Protein AF-G7Q2D8-F1 (afdb_monomer)

Foldseek 3Di:
DDDDDDDDDDDDDDDDDDDDDPPPPPPPPDDPDVVVVVVVVVVVVVVVVVVVVVLVVLVVVVVVVVVVQVCCQPPPVLVVCCVVPVVVSVVCPPPVFQKGKHWDFDDPDPPTDIDIFIWTQDDPPGTFGDDCVVPPDCPDPVLVVVCVVCPVVRSVVVVVVCVVVVVVDPDDDDPCDDDPVNPPPSDD

Nearest PDB structures (foldseek):
  8wjn-assembly1_A  TM=3.074E-01  e=1.112E+00  Saccharomyces cerevisiae S288C
  5knb-assembly1_G  TM=3.331E-01  e=3.596E+00  Enterococcus hirae ATCC 9790
  3aon-assembly1_A  TM=2.593E-01  e=2.957E+00  Enterococcus hirae
  5knc-assembly1_G  TM=2.288E-01  e=4.666E+00  Enterococcus hirae ATCC 9790

Solvent-accessible surface area (backbone atoms only — not comparable to full-atom values): 12068 Å² total; per-residue (Å²): 133,90,78,90,86,82,87,89,80,91,84,90,88,84,90,79,94,78,75,92,71,80,80,77,78,75,75,74,73,80,73,76,57,68,70,56,57,53,51,52,51,50,53,52,52,49,50,51,52,51,51,52,50,52,51,51,51,51,53,53,52,50,54,52,51,51,53,53,47,59,50,33,51,77,75,41,44,61,64,52,29,50,73,79,38,52,70,59,31,52,51,60,66,35,85,87,45,56,61,47,66,45,74,41,79,42,76,94,55,88,80,61,44,78,46,77,48,72,21,40,58,41,99,89,78,49,72,43,74,79,51,64,80,83,72,46,52,91,86,36,68,68,42,55,50,48,30,66,76,61,33,60,72,56,40,53,50,52,53,55,50,47,66,63,44,52,86,73,46,99,73,79,84,91,61,94,72,81,57,89,79,63,58,84,71,80,77,129

Structure (mmCIF, N/CA/C/O backbone):
data_AF-G7Q2D8-F1
#
_entry.id   AF-G7Q2D8-F1
#
loop_
_atom_site.group_PDB
_atom_site.id
_atom_site.type_symbol
_atom_site.label_atom_id
_atom_site.label_alt_id
_atom_site.label_comp_id
_atom_site.label_asym_id
_atom_site.label_entity_id
_atom_site.label_seq_id
_atom_site.pdbx_PDB_ins_code
_atom_site.Cartn_x
_atom_site.Cartn_y
_atom_site.Cartn_z
_atom_site.occupancy
_atom_site.B_iso_or_equiv
_atom_site.auth_seq_id
_atom_site.auth_comp_id
_atom_site.auth_asym_id
_atom_site.auth_atom_id
_atom_site.pdbx_PDB_model_num
ATOM 1 N N . MET A 1 1 ? 70.656 42.545 -7.721 1.00 34.28 1 MET A N 1
ATOM 2 C CA . MET A 1 1 ? 71.713 43.200 -8.523 1.00 34.28 1 MET A CA 1
ATOM 3 C C . MET A 1 1 ? 72.657 42.115 -9.038 1.00 34.28 1 MET A C 1
ATOM 5 O O . MET A 1 1 ? 73.166 41.392 -8.201 1.00 34.28 1 MET A O 1
ATOM 9 N N . ASN A 1 2 ? 72.768 41.972 -10.373 1.00 29.62 2 ASN A N 1
ATOM 10 C CA . ASN A 1 2 ? 73.941 41.615 -11.215 1.00 29.62 2 ASN A CA 1
ATOM 11 C C . ASN A 1 2 ? 75.002 40.638 -10.649 1.00 29.62 2 ASN A C 1
ATOM 13 O O . ASN A 1 2 ? 75.504 40.878 -9.565 1.00 29.62 2 ASN A O 1
ATOM 17 N N . ARG A 1 3 ? 75.522 39.596 -11.321 1.00 30.83 3 ARG A N 1
ATOM 18 C CA . ARG A 1 3 ? 75.801 39.264 -12.744 1.00 30.83 3 ARG A CA 1
ATOM 19 C C . ARG A 1 3 ? 76.176 37.757 -12.770 1.00 30.83 3 ARG A C 1
ATOM 21 O O . ARG A 1 3 ? 76.819 37.301 -11.837 1.00 30.83 3 ARG A O 1
ATOM 28 N N . SER A 1 4 ? 75.657 36.927 -13.679 1.00 34.41 4 SER A N 1
ATOM 29 C CA . SER A 1 4 ? 76.246 36.532 -14.980 1.00 34.41 4 SER A CA 1
ATOM 30 C C . SER A 1 4 ? 77.708 36.057 -14.955 1.00 34.41 4 SER A C 1
ATOM 32 O O . SER A 1 4 ? 78.595 36.867 -14.699 1.00 34.41 4 SER A O 1
ATOM 34 N N . SER A 1 5 ? 77.953 34.814 -15.393 1.00 37.22 5 SER A N 1
ATOM 35 C CA . SER A 1 5 ? 78.944 34.535 -16.447 1.00 37.22 5 SER A CA 1
ATOM 36 C C . SER A 1 5 ? 78.767 33.143 -17.076 1.00 37.22 5 SER A C 1
ATOM 38 O O . SER A 1 5 ? 78.326 32.185 -16.449 1.00 37.22 5 SER A O 1
ATOM 40 N N . ASN A 1 6 ? 79.062 33.104 -18.375 1.00 31.77 6 ASN A N 1
ATOM 41 C CA . ASN A 1 6 ? 78.794 32.054 -19.350 1.00 31.77 6 ASN A CA 1
ATOM 42 C C . ASN A 1 6 ? 79.837 30.918 -19.375 1.00 31.77 6 ASN A C 1
ATOM 44 O O . ASN A 1 6 ? 80.980 31.081 -18.958 1.00 31.77 6 ASN A O 1
ATOM 48 N N . VAL A 1 7 ? 79.409 29.813 -19.997 1.00 40.94 7 VAL A N 1
ATOM 49 C CA . VAL A 1 7 ? 80.177 28.676 -20.559 1.00 40.94 7 VAL A CA 1
ATOM 50 C C . VAL A 1 7 ? 81.238 29.142 -21.585 1.00 40.94 7 VAL A C 1
ATOM 52 O O . VAL A 1 7 ? 81.073 30.221 -22.160 1.00 40.94 7 VAL A O 1
ATOM 55 N N . PRO A 1 8 ? 82.304 28.360 -21.872 1.00 42.38 8 PRO A N 1
ATOM 56 C CA . PRO A 1 8 ? 82.337 27.423 -23.028 1.00 42.38 8 PRO A CA 1
ATOM 57 C C . PRO A 1 8 ? 83.193 26.158 -22.713 1.00 42.38 8 PRO A C 1
ATOM 59 O O . PRO A 1 8 ? 83.889 26.129 -21.713 1.00 42.38 8 PRO A O 1
ATOM 62 N N . GLY A 1 9 ? 83.281 25.042 -23.438 1.00 30.20 9 GLY A N 1
ATOM 63 C CA . GLY A 1 9 ? 82.807 24.555 -24.727 1.00 30.20 9 GLY A CA 1
ATOM 64 C C . GLY A 1 9 ? 83.722 23.381 -25.162 1.00 30.20 9 GLY A C 1
ATOM 65 O O . GLY A 1 9 ? 84.924 23.436 -24.942 1.00 30.20 9 GLY A O 1
ATOM 66 N N . LYS A 1 10 ? 83.138 22.376 -25.838 1.00 33.00 10 LYS A N 1
ATOM 67 C CA . LYS A 1 10 ? 83.742 21.407 -26.793 1.00 33.00 10 LYS A CA 1
ATOM 68 C C . LYS A 1 10 ? 84.727 20.311 -26.315 1.00 33.00 10 LYS A C 1
ATOM 70 O O . LYS A 1 10 ? 85.839 20.575 -25.885 1.00 33.00 10 LYS A O 1
ATOM 75 N N . GLY A 1 11 ? 84.367 19.057 -26.625 1.00 30.25 11 GLY A N 1
ATOM 76 C CA . GLY A 1 11 ? 85.274 17.903 -26.692 1.00 30.25 11 GLY A CA 1
ATOM 77 C C . GLY A 1 11 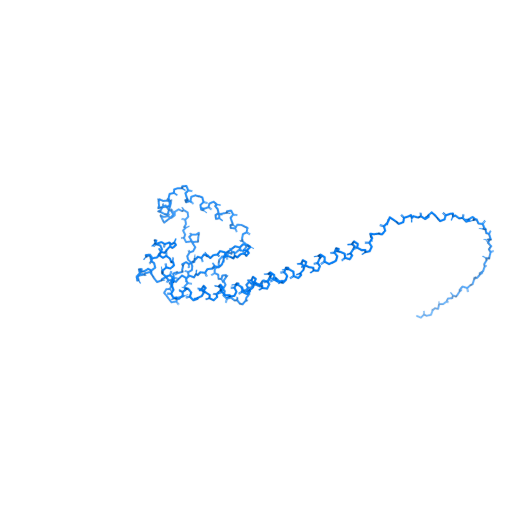? 84.582 16.655 -27.261 1.00 30.25 11 GLY A C 1
ATOM 78 O O . GLY A 1 11 ? 83.800 16.008 -26.579 1.00 30.25 11 GLY A O 1
ATOM 79 N N . ILE A 1 12 ? 84.837 16.360 -28.535 1.00 36.28 12 ILE A N 1
ATOM 80 C CA . ILE A 1 12 ? 84.368 15.201 -29.320 1.00 36.28 12 ILE A CA 1
ATOM 81 C C . ILE A 1 12 ? 85.150 13.939 -28.918 1.00 36.28 12 ILE A C 1
ATOM 83 O O . ILE A 1 12 ? 86.361 14.063 -28.788 1.00 36.28 12 ILE A O 1
ATOM 87 N N . LEU A 1 13 ? 84.511 12.753 -28.825 1.00 30.78 13 LEU A N 1
ATOM 88 C CA . LEU A 1 13 ? 84.912 11.492 -29.506 1.00 30.78 13 LEU A CA 1
ATOM 89 C C . LEU A 1 13 ? 84.091 10.258 -29.040 1.00 30.78 13 LEU A C 1
ATOM 91 O O . LEU A 1 13 ? 84.218 9.840 -27.894 1.00 30.78 13 LEU A O 1
ATOM 95 N N . LYS A 1 14 ? 83.347 9.604 -29.951 1.00 35.19 14 LYS A N 1
ATOM 96 C CA . LYS A 1 14 ? 83.593 8.219 -30.443 1.00 35.19 14 LYS A CA 1
ATOM 97 C C . LYS A 1 14 ? 82.363 7.578 -31.097 1.00 35.19 14 LYS A C 1
ATOM 99 O O . LYS A 1 14 ? 81.298 7.435 -30.509 1.00 35.19 14 LYS A O 1
ATOM 104 N N . SER A 1 15 ? 82.593 7.133 -32.327 1.00 37.78 15 SER A N 1
ATOM 105 C CA . SER A 1 15 ? 81.809 6.186 -33.114 1.00 37.78 15 SER A CA 1
ATOM 106 C C . SER A 1 15 ? 81.770 4.796 -32.470 1.00 37.78 15 SER A C 1
ATOM 108 O O . SER A 1 15 ? 82.787 4.325 -31.959 1.00 37.78 15 SER A O 1
ATOM 110 N N . GLY A 1 16 ? 80.641 4.098 -32.598 1.00 29.88 16 GLY A N 1
ATOM 111 C CA . GLY A 1 16 ? 80.518 2.687 -32.238 1.00 29.88 16 GLY A CA 1
ATOM 112 C C . GLY A 1 16 ? 7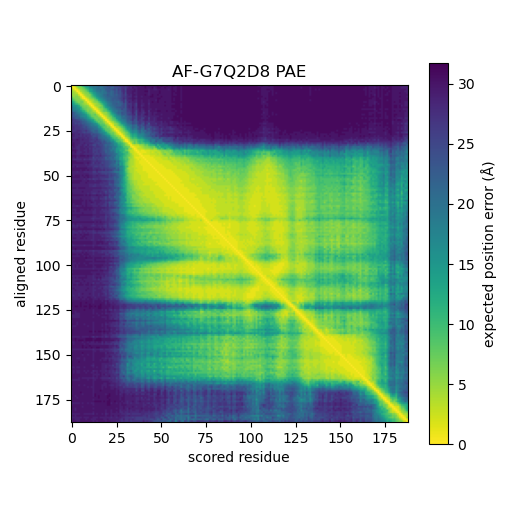9.243 2.058 -32.789 1.00 29.88 16 GLY A C 1
ATOM 113 O O . GLY A 1 16 ? 78.252 1.918 -32.082 1.00 29.88 16 GLY A O 1
ATOM 114 N N . THR A 1 17 ? 79.275 1.677 -34.061 1.00 41.81 17 THR A N 1
ATOM 115 C CA . THR A 1 17 ? 78.301 0.813 -34.735 1.00 41.81 17 THR A CA 1
ATOM 116 C C . THR A 1 17 ? 78.150 -0.499 -33.961 1.00 41.81 17 THR A C 1
ATOM 118 O O . THR A 1 17 ? 79.106 -1.270 -33.910 1.00 41.81 17 THR A O 1
ATOM 121 N N . LYS A 1 18 ? 76.971 -0.804 -33.394 1.00 38.78 18 LYS A N 1
ATOM 122 C CA . LYS A 1 18 ? 76.627 -2.176 -32.977 1.00 38.78 18 LYS A CA 1
ATOM 123 C C . LYS A 1 18 ? 75.157 -2.518 -33.233 1.00 38.78 18 LYS A C 1
ATOM 125 O O . LYS A 1 18 ? 74.253 -2.038 -32.564 1.00 38.78 18 LYS A O 1
ATOM 130 N N . SER A 1 19 ? 75.009 -3.406 -34.215 1.00 38.81 19 SER A N 1
ATOM 131 C CA . SER A 1 19 ? 73.993 -4.446 -34.401 1.00 38.81 19 SER A CA 1
ATOM 132 C C . SER A 1 19 ? 72.509 -4.071 -34.378 1.00 38.81 19 SER A C 1
ATOM 134 O O . SER A 1 19 ? 71.915 -3.792 -33.341 1.00 38.81 19 SER A O 1
ATOM 136 N N . LEU A 1 20 ? 71.904 -4.272 -35.551 1.00 45.44 20 LEU A N 1
ATOM 137 C CA . LEU A 1 20 ? 70.492 -4.535 -35.804 1.00 45.44 20 LEU A CA 1
ATOM 138 C C . LEU A 1 20 ? 69.953 -5.613 -34.832 1.00 45.44 20 LEU A C 1
ATOM 140 O O . LEU A 1 20 ? 70.044 -6.817 -35.080 1.00 45.44 20 LEU A O 1
ATOM 144 N N . GLY A 1 21 ? 69.406 -5.189 -33.695 1.00 38.25 21 GLY A N 1
ATOM 145 C CA . GLY A 1 21 ? 68.645 -6.057 -32.805 1.00 38.25 21 GLY A CA 1
ATOM 146 C C . GLY A 1 21 ? 67.296 -6.360 -33.445 1.00 38.25 21 GLY A C 1
ATOM 147 O O . GLY A 1 21 ? 66.491 -5.454 -33.647 1.00 38.25 21 GLY A O 1
ATOM 148 N N . LYS A 1 22 ? 67.056 -7.630 -33.791 1.00 45.97 22 LYS A N 1
ATOM 149 C CA . LYS A 1 22 ? 65.762 -8.143 -34.263 1.00 45.97 22 LYS A CA 1
ATOM 150 C C . LYS A 1 22 ? 64.638 -7.602 -33.377 1.00 45.97 22 LYS A C 1
ATOM 152 O O . LYS A 1 22 ? 64.498 -8.020 -32.229 1.00 45.97 22 LYS A O 1
ATOM 157 N N . VAL A 1 23 ? 63.811 -6.716 -33.932 1.00 44.06 23 VAL A N 1
ATOM 158 C CA . VAL A 1 23 ? 62.541 -6.310 -33.329 1.00 44.06 23 VAL A CA 1
ATOM 159 C C . VAL A 1 23 ? 61.700 -7.573 -33.193 1.00 44.06 23 VAL A C 1
ATOM 161 O O . VAL A 1 23 ? 61.162 -8.101 -34.169 1.00 44.06 23 VAL A O 1
ATOM 164 N N . ARG A 1 24 ? 61.631 -8.106 -31.972 1.00 45.88 24 ARG A N 1
ATOM 165 C CA . ARG A 1 24 ? 60.715 -9.185 -31.620 1.00 45.88 24 ARG A CA 1
ATOM 166 C C . ARG A 1 24 ? 59.314 -8.610 -31.808 1.00 45.88 24 ARG A C 1
ATOM 168 O O . ARG A 1 24 ? 58.836 -7.872 -30.954 1.00 45.88 24 ARG A O 1
ATOM 175 N N . ARG A 1 25 ? 58.677 -8.900 -32.951 1.00 48.38 25 ARG A N 1
ATOM 176 C CA . ARG A 1 25 ? 57.246 -8.645 -33.152 1.00 48.38 25 ARG A CA 1
ATOM 177 C C . ARG A 1 25 ? 56.511 -9.391 -32.048 1.00 48.38 25 ARG A C 1
ATOM 179 O O . ARG A 1 25 ? 56.314 -10.603 -32.135 1.00 48.38 25 ARG A O 1
ATOM 186 N N . VAL A 1 26 ? 56.131 -8.663 -31.005 1.00 49.97 26 VAL A N 1
ATOM 187 C CA . VAL A 1 26 ? 55.080 -9.095 -30.098 1.00 49.97 26 VAL A CA 1
ATOM 188 C C . VAL A 1 26 ? 53.848 -9.224 -30.982 1.00 49.97 26 VAL A C 1
ATOM 190 O O . VAL A 1 26 ? 53.362 -8.242 -31.541 1.00 49.97 26 VAL A O 1
ATOM 193 N N . ARG A 1 27 ? 53.425 -10.466 -31.228 1.00 44.28 27 ARG A N 1
ATOM 194 C CA . ARG A 1 27 ? 52.167 -10.738 -31.913 1.00 44.28 27 ARG A CA 1
ATOM 195 C C . ARG A 1 27 ? 51.081 -10.211 -30.987 1.00 44.28 27 ARG A C 1
ATOM 197 O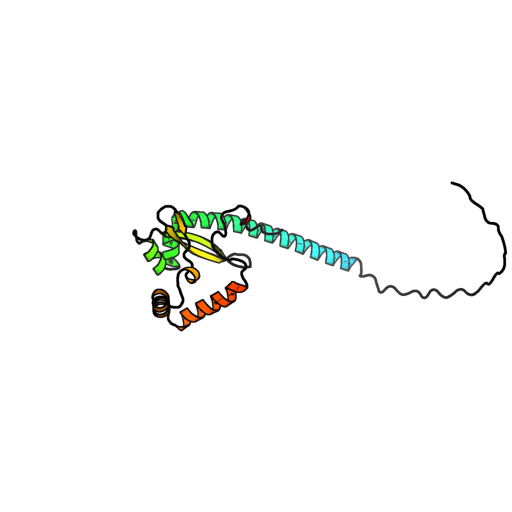 O . ARG A 1 27 ? 50.815 -10.824 -29.958 1.00 44.28 27 ARG A O 1
ATOM 204 N N . PHE A 1 28 ? 50.513 -9.057 -31.321 1.00 50.12 28 PHE A N 1
ATOM 205 C CA . PHE A 1 28 ? 49.267 -8.621 -30.714 1.00 50.12 28 PHE A CA 1
ATOM 206 C C . PHE A 1 28 ? 48.263 -9.751 -30.930 1.00 50.12 28 PHE A C 1
ATOM 208 O O . PHE A 1 28 ? 48.038 -10.176 -32.066 1.00 50.12 28 PHE A O 1
ATOM 215 N N . ALA A 1 29 ? 47.766 -10.307 -29.826 1.00 55.97 29 ALA A N 1
ATOM 216 C CA . ALA A 1 29 ? 46.726 -11.317 -29.847 1.00 55.97 29 ALA A CA 1
ATOM 217 C C . ALA A 1 29 ? 45.571 -10.813 -30.721 1.00 55.97 29 ALA A C 1
ATOM 219 O O . ALA A 1 29 ? 45.225 -9.632 -30.666 1.00 55.97 29 ALA A O 1
ATOM 220 N N . ASN A 1 30 ? 45.055 -11.707 -31.565 1.00 60.16 30 ASN A N 1
ATOM 221 C CA . ASN A 1 30 ? 44.037 -11.450 -32.580 1.00 60.16 30 ASN A CA 1
ATOM 222 C C . ASN A 1 30 ? 43.006 -10.418 -32.104 1.00 60.16 30 ASN A C 1
ATOM 224 O O . ASN A 1 30 ? 42.280 -10.665 -31.140 1.00 60.16 30 ASN A O 1
ATOM 228 N N . ALA A 1 31 ? 42.952 -9.270 -32.784 1.00 60.19 31 ALA A N 1
ATOM 229 C CA . ALA A 1 31 ? 41.915 -8.276 -32.557 1.00 60.19 31 ALA A CA 1
ATOM 230 C C . ALA A 1 31 ? 40.544 -8.968 -32.674 1.00 60.19 31 ALA A C 1
ATOM 232 O O . ALA A 1 31 ? 40.343 -9.738 -33.623 1.00 60.19 31 ALA A O 1
ATOM 233 N N . PRO A 1 32 ? 39.613 -8.751 -31.726 1.00 60.84 32 PRO A N 1
ATOM 234 C CA . PRO A 1 32 ? 38.288 -9.342 -31.811 1.00 60.84 32 PRO A CA 1
ATOM 235 C C . PRO A 1 32 ? 37.681 -8.961 -33.159 1.00 60.84 32 PRO A C 1
ATOM 237 O O . PRO A 1 32 ? 37.712 -7.796 -33.559 1.00 60.84 32 PRO A O 1
ATOM 240 N N . ASN A 1 33 ? 37.196 -9.970 -33.885 1.00 69.75 33 ASN A N 1
ATOM 241 C CA . ASN A 1 33 ? 36.666 -9.809 -35.233 1.00 69.75 33 ASN A CA 1
ATOM 242 C C . ASN A 1 33 ? 35.656 -8.648 -35.225 1.00 69.75 33 ASN A C 1
ATOM 244 O O . ASN A 1 33 ? 34.721 -8.666 -34.424 1.00 69.75 33 ASN A O 1
ATOM 248 N N . SER A 1 34 ? 35.847 -7.625 -36.063 1.00 68.44 34 SER A N 1
ATOM 249 C CA . SER A 1 34 ? 35.070 -6.369 -36.030 1.00 68.44 34 SER A CA 1
ATOM 250 C C . SER A 1 34 ? 33.554 -6.600 -36.094 1.00 68.44 34 SER A C 1
ATOM 252 O O . SER A 1 34 ? 32.764 -5.851 -35.522 1.00 68.44 34 SER A O 1
ATOM 254 N N . ARG A 1 35 ? 33.154 -7.708 -36.725 1.00 71.06 35 ARG A N 1
ATOM 255 C CA . ARG A 1 35 ? 31.774 -8.191 -36.822 1.00 71.06 35 ARG A CA 1
ATOM 256 C C . ARG A 1 35 ? 31.186 -8.637 -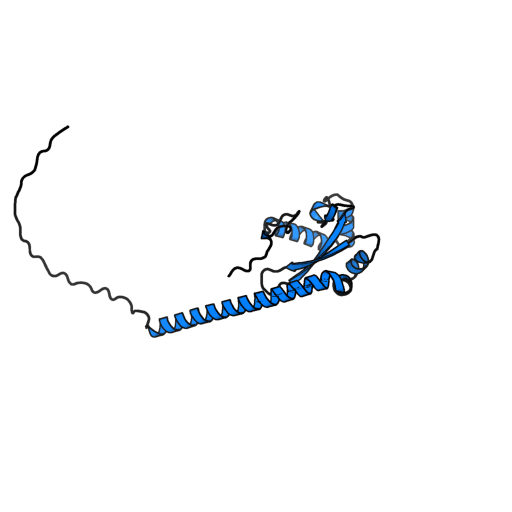35.468 1.00 71.06 35 ARG A C 1
ATOM 258 O O . ARG A 1 35 ? 30.004 -8.417 -35.228 1.00 71.06 35 ARG A O 1
ATOM 265 N N . SER A 1 36 ? 32.005 -9.201 -34.576 1.00 81.00 36 SER A N 1
ATOM 266 C CA . SER A 1 36 ? 31.629 -9.590 -33.205 1.00 81.00 36 SER A CA 1
ATOM 267 C C . SER A 1 36 ? 31.412 -8.367 -32.308 1.00 81.00 36 SER A C 1
ATOM 269 O O . SER A 1 36 ? 30.390 -8.273 -31.631 1.00 81.00 36 SER A O 1
ATOM 271 N N . LEU A 1 37 ? 32.304 -7.371 -32.386 1.00 82.88 37 LEU A N 1
ATOM 272 C CA . LEU A 1 37 ? 32.140 -6.104 -31.663 1.00 82.88 37 LEU A CA 1
ATOM 273 C C . LEU A 1 37 ? 30.874 -5.358 -32.096 1.00 82.88 37 LEU A C 1
ATOM 275 O O . LEU A 1 37 ? 30.137 -4.856 -31.254 1.00 82.88 37 LEU A O 1
ATOM 279 N N . LEU A 1 38 ? 30.588 -5.322 -33.400 1.00 88.00 38 LEU A N 1
ATOM 280 C CA . LEU A 1 38 ? 29.377 -4.687 -33.914 1.00 88.00 38 LEU A CA 1
ATOM 281 C C . LEU A 1 38 ? 28.101 -5.396 -33.432 1.00 88.00 38 LEU A C 1
ATOM 283 O O . LEU A 1 38 ? 27.119 -4.725 -33.126 1.00 88.00 38 LEU A O 1
ATOM 287 N N . SER A 1 39 ? 28.108 -6.730 -33.351 1.00 90.81 39 S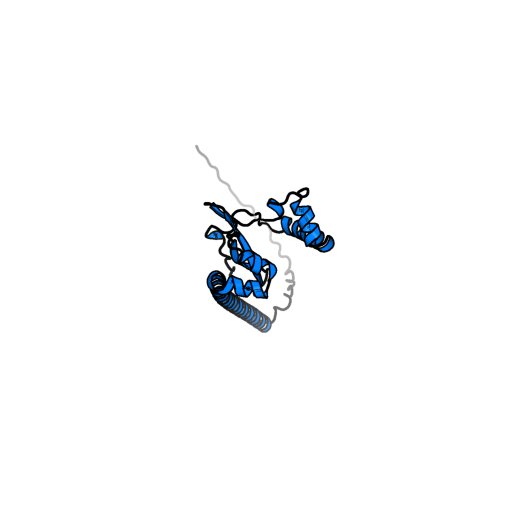ER A N 1
ATOM 288 C CA . SER A 1 39 ? 26.988 -7.494 -32.785 1.00 90.81 39 SER A CA 1
ATOM 289 C C . SER A 1 39 ? 26.793 -7.174 -31.303 1.00 90.81 39 SER A C 1
ATOM 291 O O . SER A 1 39 ? 25.691 -6.833 -30.893 1.00 90.81 39 SER A O 1
ATOM 293 N N . MET A 1 40 ? 27.879 -7.174 -30.525 1.00 91.81 40 MET A N 1
ATOM 294 C CA . MET A 1 40 ? 27.842 -6.840 -29.101 1.00 91.81 40 MET A CA 1
ATOM 295 C C . MET A 1 40 ? 27.320 -5.416 -28.856 1.00 91.81 40 MET A C 1
ATOM 297 O O . MET A 1 40 ? 26.505 -5.202 -27.963 1.00 91.81 40 MET A O 1
ATOM 301 N N . LEU A 1 41 ? 27.739 -4.441 -29.669 1.00 94.50 41 LEU A N 1
ATOM 302 C CA . LEU A 1 41 ? 27.234 -3.069 -29.585 1.00 94.50 41 LEU A CA 1
ATOM 303 C C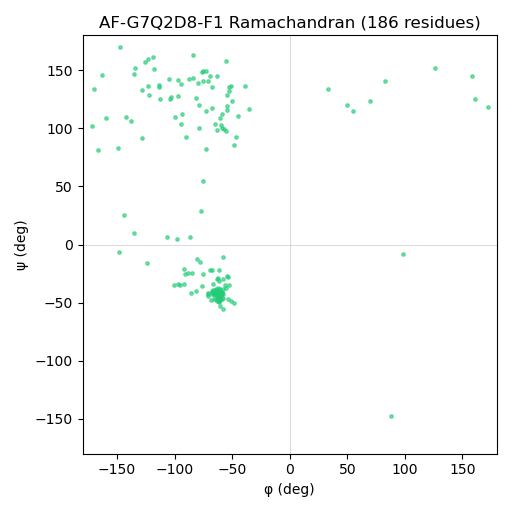 . LEU A 1 41 ? 25.736 -2.988 -29.897 1.00 94.50 41 LEU A C 1
ATOM 305 O O . LEU A 1 41 ? 25.018 -2.285 -29.192 1.00 94.50 41 LEU A O 1
ATOM 309 N N . LYS A 1 42 ? 25.252 -3.730 -30.902 1.00 94.62 42 LYS A N 1
ATOM 310 C CA . LYS A 1 42 ? 23.815 -3.807 -31.211 1.00 94.62 42 LYS A CA 1
ATOM 311 C C . LYS A 1 42 ? 23.017 -4.376 -30.042 1.00 94.62 42 LYS A C 1
ATOM 313 O O . LYS A 1 42 ? 21.980 -3.810 -29.707 1.00 94.62 42 LYS A O 1
ATOM 318 N N . ASP A 1 43 ? 23.516 -5.429 -29.401 1.00 95.50 43 ASP A N 1
ATOM 319 C CA . ASP A 1 43 ? 22.855 -6.040 -28.245 1.00 95.50 43 ASP A CA 1
ATOM 320 C C . ASP A 1 43 ? 22.813 -5.078 -27.051 1.00 95.50 43 ASP A C 1
ATOM 322 O O . ASP A 1 43 ? 21.769 -4.919 -26.418 1.00 95.50 43 ASP A O 1
ATOM 326 N N . ILE A 1 44 ? 23.912 -4.361 -26.784 1.00 96.31 44 ILE A N 1
ATOM 327 C CA . ILE A 1 44 ? 23.963 -3.324 -25.742 1.00 96.31 44 ILE A CA 1
ATOM 328 C C . ILE A 1 44 ? 22.964 -2.203 -26.052 1.00 96.31 44 ILE A C 1
ATOM 330 O O . ILE A 1 44 ? 22.179 -1.820 -25.184 1.00 96.31 44 ILE A O 1
ATOM 334 N N . SER A 1 45 ? 22.947 -1.692 -27.287 1.00 96.81 45 SER A N 1
ATOM 335 C CA . SER A 1 45 ? 21.992 -0.662 -27.705 1.00 96.81 45 SER A CA 1
ATOM 336 C C . SER A 1 45 ? 20.544 -1.138 -27.568 1.00 96.81 45 SER A C 1
ATOM 338 O O . SER A 1 45 ? 19.711 -0.405 -27.036 1.00 96.81 45 SER A O 1
ATOM 340 N N . ALA A 1 46 ? 20.243 -2.373 -27.979 1.00 97.31 46 ALA A N 1
ATOM 341 C CA . ALA A 1 46 ? 18.916 -2.961 -27.834 1.00 97.31 46 ALA A CA 1
ATOM 342 C C . ALA A 1 46 ? 18.503 -3.069 -26.358 1.00 97.31 46 ALA A C 1
ATOM 344 O O . ALA A 1 46 ? 17.393 -2.669 -26.007 1.00 97.31 46 ALA A O 1
ATOM 345 N N . GLN A 1 47 ? 19.401 -3.519 -25.474 1.00 97.38 47 GLN A N 1
ATOM 346 C CA . GLN A 1 47 ? 19.139 -3.586 -24.032 1.00 97.38 47 GLN A CA 1
ATOM 347 C C . GLN A 1 47 ? 18.878 -2.206 -23.421 1.00 97.38 47 GLN A C 1
ATOM 349 O O . GLN A 1 47 ? 17.995 -2.069 -22.574 1.00 97.38 47 GLN A O 1
ATOM 354 N N . ILE A 1 48 ? 19.616 -1.176 -23.846 1.00 97.69 48 ILE A N 1
ATOM 355 C CA . ILE A 1 48 ? 19.394 0.204 -23.391 1.00 97.69 48 ILE A CA 1
ATOM 356 C C . ILE A 1 48 ? 17.993 0.669 -23.792 1.00 97.69 48 ILE A C 1
ATOM 358 O O . ILE A 1 48 ? 17.247 1.157 -22.942 1.00 97.69 48 ILE A O 1
ATOM 362 N N . ILE A 1 49 ? 17.608 0.463 -25.054 1.00 97.44 49 ILE A N 1
ATOM 363 C CA . ILE A 1 49 ? 16.283 0.843 -25.562 1.00 97.44 49 ILE A CA 1
ATOM 364 C C . ILE A 1 49 ? 15.181 0.090 -24.808 1.00 97.44 49 ILE A C 1
ATOM 366 O O . ILE A 1 49 ? 14.214 0.703 -24.359 1.00 97.44 49 ILE A O 1
ATOM 370 N N . GLN A 1 50 ? 15.339 -1.220 -24.601 1.00 97.75 50 GLN A N 1
ATOM 371 C CA . GLN A 1 50 ? 14.376 -2.043 -23.864 1.00 97.75 50 GLN A CA 1
ATOM 372 C C . GLN A 1 50 ? 14.205 -1.575 -22.415 1.00 97.75 50 GLN A C 1
ATOM 374 O O . GLN A 1 50 ? 13.079 -1.441 -21.938 1.00 97.75 50 GLN A O 1
ATOM 379 N N . ARG A 1 51 ? 15.307 -1.284 -21.714 1.00 95.75 51 ARG A N 1
ATOM 380 C CA . ARG A 1 51 ? 15.264 -0.767 -20.337 1.00 95.75 51 ARG A CA 1
ATOM 381 C C . ARG A 1 51 ? 14.617 0.611 -20.273 1.00 95.75 51 ARG A C 1
ATOM 383 O O . ARG A 1 51 ? 13.806 0.852 -19.380 1.00 95.75 51 ARG A O 1
ATOM 390 N N . ALA A 1 52 ? 14.935 1.492 -21.221 1.00 96.94 52 ALA A N 1
ATOM 391 C CA . ALA A 1 52 ? 14.327 2.815 -21.311 1.00 96.94 52 ALA A CA 1
ATOM 392 C C . ALA A 1 52 ? 12.812 2.717 -21.546 1.00 96.94 52 ALA A C 1
ATOM 394 O O . ALA A 1 52 ? 12.039 3.384 -20.856 1.00 96.94 52 ALA A O 1
ATOM 395 N N . TRP A 1 53 ? 12.385 1.833 -22.452 1.00 96.94 53 TRP A N 1
ATOM 396 C CA . TRP A 1 53 ? 10.972 1.569 -22.712 1.00 96.94 53 TRP A CA 1
ATOM 397 C C . TRP A 1 53 ? 10.252 1.023 -21.475 1.00 96.94 53 TRP A C 1
ATOM 399 O O . TRP A 1 53 ? 9.236 1.581 -21.067 1.00 96.94 53 TRP A O 1
ATOM 409 N N . LEU A 1 54 ? 10.813 0.001 -20.820 1.00 94.75 54 LEU A N 1
ATOM 410 C CA . LEU A 1 54 ? 10.233 -0.578 -19.605 1.00 94.75 54 LEU A CA 1
ATOM 411 C C . LEU A 1 54 ? 10.145 0.448 -18.463 1.00 94.75 54 LEU A C 1
ATOM 413 O O . LEU A 1 54 ? 9.154 0.510 -17.736 1.00 94.75 54 LEU A O 1
ATOM 417 N N . SER A 1 55 ? 11.168 1.290 -18.308 1.00 92.50 55 SER A N 1
ATOM 418 C CA . SER A 1 55 ? 11.162 2.384 -17.332 1.00 92.50 55 SER A CA 1
ATOM 419 C C . SER A 1 55 ? 10.050 3.389 -17.637 1.00 92.50 55 SER A C 1
ATOM 421 O O . SER A 1 55 ? 9.300 3.781 -16.741 1.00 92.50 55 SER A O 1
ATOM 423 N N . HIS A 1 56 ? 9.882 3.761 -18.908 1.00 94.56 56 HIS A N 1
ATOM 424 C CA . HIS A 1 56 ? 8.811 4.648 -19.346 1.00 94.56 56 HIS A CA 1
ATOM 425 C C . HIS A 1 56 ? 7.423 4.061 -19.051 1.00 94.56 56 HIS A C 1
ATOM 427 O O . HIS A 1 56 ? 6.593 4.733 -18.433 1.00 94.56 56 HIS A O 1
ATOM 433 N N . THR A 1 57 ? 7.183 2.793 -19.399 1.00 94.56 57 THR A N 1
ATOM 434 C CA . THR A 1 57 ? 5.902 2.124 -19.121 1.00 94.56 57 THR A CA 1
ATOM 435 C C . THR A 1 57 ? 5.633 2.017 -17.623 1.00 94.56 57 THR A C 1
ATOM 437 O O . THR A 1 57 ? 4.534 2.341 -17.175 1.00 94.56 57 THR A O 1
ATOM 440 N N . ASN A 1 58 ? 6.640 1.662 -16.819 1.00 91.75 58 ASN A N 1
ATOM 441 C CA . ASN A 1 58 ? 6.497 1.582 -15.364 1.00 91.75 58 ASN A CA 1
ATOM 442 C C . ASN A 1 58 ? 6.158 2.950 -14.756 1.00 91.75 58 ASN A C 1
ATOM 444 O O . ASN A 1 58 ? 5.282 3.043 -13.896 1.00 91.75 58 ASN A O 1
ATOM 448 N N . LYS A 1 59 ? 6.789 4.032 -15.236 1.00 89.31 59 LYS A N 1
ATOM 449 C CA . LYS A 1 59 ? 6.470 5.409 -14.819 1.00 89.31 59 LYS A CA 1
ATOM 450 C C . LYS A 1 59 ? 5.028 5.785 -15.176 1.00 89.31 59 LYS A C 1
ATOM 452 O O . LYS A 1 59 ? 4.348 6.402 -14.355 1.00 89.31 59 LYS A O 1
ATOM 457 N N . MET A 1 60 ? 4.547 5.413 -16.363 1.00 91.88 60 MET A N 1
ATOM 458 C CA . MET A 1 60 ? 3.157 5.657 -16.764 1.00 91.88 60 MET A CA 1
ATOM 459 C C . MET A 1 60 ? 2.165 4.912 -15.867 1.00 91.88 60 MET A C 1
ATOM 461 O O . MET A 1 60 ? 1.241 5.530 -15.337 1.00 91.88 60 MET A O 1
ATOM 465 N N . ILE A 1 61 ? 2.384 3.615 -15.636 1.00 92.12 61 ILE A N 1
ATOM 466 C CA . ILE A 1 61 ? 1.509 2.807 -14.778 1.00 92.12 61 ILE A CA 1
ATOM 467 C C . ILE A 1 61 ? 1.537 3.334 -13.341 1.00 92.12 61 ILE A C 1
ATOM 469 O O . ILE A 1 61 ? 0.488 3.468 -12.719 1.00 92.12 61 ILE A O 1
ATOM 473 N N . PHE A 1 62 ? 2.707 3.709 -12.816 1.00 88.62 62 PHE A N 1
ATOM 474 C CA . PHE A 1 62 ? 2.815 4.293 -11.479 1.00 88.62 62 PHE A CA 1
ATOM 475 C C . PHE A 1 62 ? 1.989 5.578 -11.329 1.00 88.62 62 PHE A C 1
ATOM 477 O O . PHE A 1 62 ? 1.308 5.755 -10.320 1.00 88.62 62 PHE A O 1
ATOM 484 N N . ARG A 1 63 ? 2.000 6.466 -12.334 1.00 89.94 63 ARG A N 1
ATOM 485 C CA . ARG A 1 63 ? 1.158 7.675 -12.329 1.00 89.94 63 ARG A CA 1
ATOM 486 C C . ARG A 1 63 ? -0.325 7.315 -12.277 1.00 89.94 63 ARG A C 1
ATOM 488 O O . ARG A 1 63 ? -1.048 7.876 -11.458 1.00 89.94 63 ARG A O 1
ATOM 495 N N . LEU A 1 64 ? -0.759 6.353 -13.091 1.00 93.12 64 LEU A N 1
ATOM 496 C CA . LEU A 1 64 ? -2.146 5.887 -13.086 1.00 93.12 64 LEU A CA 1
ATOM 497 C C . LEU A 1 64 ? -2.536 5.291 -11.727 1.00 93.12 64 LEU A C 1
ATOM 499 O O . LEU A 1 64 ? -3.556 5.674 -11.160 1.00 93.12 64 LEU A O 1
ATOM 503 N N . LEU A 1 65 ? -1.692 4.417 -11.170 1.00 90.44 65 LEU A N 1
ATOM 504 C CA . LEU A 1 65 ? -1.900 3.825 -9.849 1.00 90.44 65 LEU A CA 1
ATOM 505 C C . LEU A 1 65 ? -1.984 4.897 -8.759 1.00 90.44 65 LEU A C 1
ATOM 507 O O . LEU A 1 65 ? -2.834 4.801 -7.879 1.00 90.44 65 LEU A O 1
ATOM 511 N N . LYS A 1 66 ? -1.135 5.932 -8.815 1.00 89.44 66 LYS A N 1
ATOM 512 C CA . LYS A 1 66 ? -1.166 7.048 -7.861 1.00 89.44 66 LYS A CA 1
ATOM 513 C C . LYS A 1 66 ? -2.527 7.745 -7.882 1.00 89.44 66 LYS A C 1
ATOM 515 O O . LYS A 1 66 ? -3.105 7.965 -6.822 1.00 89.44 66 LYS A O 1
ATOM 520 N N . HIS A 1 67 ? -3.054 8.053 -9.066 1.00 89.25 67 HIS A N 1
ATOM 521 C CA . HIS A 1 67 ? -4.375 8.672 -9.196 1.00 89.25 67 HIS A CA 1
ATOM 522 C C . HIS A 1 67 ? -5.500 7.746 -8.727 1.00 89.25 67 HIS A C 1
ATOM 524 O O . HIS A 1 67 ? -6.371 8.191 -7.981 1.00 89.25 67 HIS A O 1
ATOM 530 N N . ALA A 1 68 ? -5.451 6.465 -9.102 1.00 92.44 68 ALA A N 1
ATOM 531 C CA . ALA A 1 68 ? -6.438 5.472 -8.688 1.00 92.44 68 ALA A CA 1
ATOM 532 C C . ALA A 1 68 ? -6.488 5.322 -7.162 1.00 92.44 68 ALA A C 1
ATOM 534 O O . ALA A 1 68 ? -7.565 5.306 -6.577 1.00 92.44 68 ALA A O 1
ATOM 535 N N . ILE A 1 69 ? -5.326 5.281 -6.509 1.00 90.62 69 ILE A N 1
ATOM 536 C CA . ILE A 1 69 ? -5.235 5.218 -5.052 1.00 90.62 69 ILE A CA 1
ATOM 537 C C . ILE A 1 69 ? -5.773 6.487 -4.399 1.00 90.62 69 ILE A C 1
ATOM 539 O O . ILE A 1 69 ? -6.567 6.384 -3.469 1.00 90.62 69 ILE A O 1
ATOM 543 N N . CYS A 1 70 ? -5.382 7.672 -4.875 1.00 88.56 70 CYS A N 1
ATOM 544 C CA . CYS A 1 70 ? -5.910 8.916 -4.321 1.00 88.56 70 CYS A CA 1
ATOM 545 C C . CYS A 1 70 ? -7.438 8.969 -4.433 1.00 88.56 70 CYS A C 1
ATOM 547 O O . CYS A 1 70 ? -8.094 9.330 -3.467 1.00 88.56 70 CYS A O 1
ATOM 549 N N . ALA A 1 71 ? -8.015 8.555 -5.564 1.00 90.12 71 ALA A N 1
ATOM 550 C CA . ALA A 1 71 ? -9.467 8.455 -5.704 1.00 90.12 71 ALA A CA 1
ATOM 551 C C . ALA A 1 71 ? -10.063 7.410 -4.745 1.00 90.12 71 ALA A C 1
ATOM 553 O O . ALA A 1 71 ? -11.088 7.656 -4.107 1.00 90.12 71 ALA A O 1
ATOM 554 N N . ALA A 1 72 ? -9.396 6.264 -4.589 1.00 91.12 72 ALA A N 1
ATOM 555 C CA . ALA A 1 72 ? -9.832 5.213 -3.684 1.00 91.12 72 ALA A CA 1
ATOM 556 C C . ALA A 1 72 ? -9.899 5.679 -2.223 1.00 91.12 72 ALA A C 1
ATOM 558 O O . ALA A 1 72 ? -10.865 5.329 -1.546 1.00 91.12 72 ALA A O 1
ATOM 559 N N . GLU A 1 73 ? -8.940 6.506 -1.776 1.00 88.94 73 GLU A N 1
ATOM 560 C CA . GLU A 1 73 ? -8.902 7.088 -0.422 1.00 88.94 73 GLU A CA 1
ATOM 561 C C . GLU A 1 73 ? -10.181 7.869 -0.073 1.00 88.94 73 GLU A C 1
ATOM 563 O O . GLU A 1 73 ? -10.630 7.825 1.074 1.00 88.94 73 GLU A O 1
ATOM 568 N N . PHE A 1 74 ? -10.794 8.549 -1.044 1.00 85.25 74 PHE A N 1
ATOM 569 C CA . PHE A 1 74 ? -11.993 9.358 -0.809 1.00 85.25 74 PHE A CA 1
ATOM 570 C C . PHE A 1 74 ? -13.297 8.616 -1.106 1.00 85.25 74 PHE A C 1
ATOM 572 O O . PHE A 1 74 ? -14.289 8.843 -0.421 1.00 85.25 74 PHE A O 1
ATOM 579 N N . CYS A 1 75 ? -13.316 7.744 -2.117 1.00 88.94 75 CYS A N 1
ATOM 580 C CA . CYS A 1 75 ? -14.577 7.218 -2.645 1.00 88.94 75 CYS A CA 1
ATOM 581 C C . CYS A 1 75 ? -14.929 5.810 -2.155 1.00 88.94 75 CYS A C 1
ATOM 583 O O . CYS A 1 75 ? -16.106 5.500 -2.000 1.00 88.94 75 CYS A O 1
ATOM 585 N N . VAL A 1 76 ? -13.941 4.932 -1.954 1.00 92.31 76 VAL A N 1
ATOM 586 C CA . VAL A 1 76 ? -14.194 3.483 -1.779 1.00 92.31 76 VAL A CA 1
ATOM 587 C C . VAL A 1 76 ? -13.406 2.847 -0.636 1.00 92.31 76 VAL A C 1
ATOM 589 O O . VAL A 1 76 ? -13.410 1.629 -0.474 1.00 92.31 76 VAL A O 1
ATOM 592 N N . THR A 1 77 ? -12.760 3.659 0.197 1.00 92.12 77 THR A N 1
ATOM 593 C CA . THR A 1 77 ? -11.935 3.222 1.328 1.00 92.12 77 THR A CA 1
ATOM 594 C C . THR A 1 77 ? -12.604 2.178 2.222 1.00 92.12 77 THR A C 1
ATOM 596 O O . THR A 1 77 ? -12.013 1.130 2.485 1.00 92.12 77 THR A O 1
ATOM 599 N N . HIS A 1 78 ? -13.841 2.427 2.666 1.00 91.69 78 HIS A N 1
ATOM 600 C CA . HIS A 1 78 ? -14.567 1.490 3.527 1.00 91.69 78 HIS A CA 1
ATOM 601 C C . HIS A 1 78 ? -14.836 0.155 2.820 1.00 91.69 78 HIS A C 1
ATOM 603 O O . HIS A 1 78 ? -14.622 -0.902 3.409 1.00 91.69 78 HIS A O 1
ATOM 609 N N . GLU A 1 79 ? -15.250 0.180 1.551 1.00 93.31 79 GLU A N 1
ATOM 610 C CA . GLU A 1 79 ? -15.537 -1.042 0.792 1.00 93.31 79 GLU A CA 1
ATOM 611 C C . GLU A 1 79 ? -14.276 -1.872 0.544 1.00 93.31 79 GLU A C 1
ATOM 613 O O . GLU A 1 79 ? -14.306 -3.096 0.681 1.00 93.31 79 GLU A O 1
ATOM 618 N N . ILE A 1 80 ? -13.148 -1.212 0.263 1.00 94.12 80 ILE A N 1
ATOM 619 C CA . ILE A 1 80 ? -11.848 -1.878 0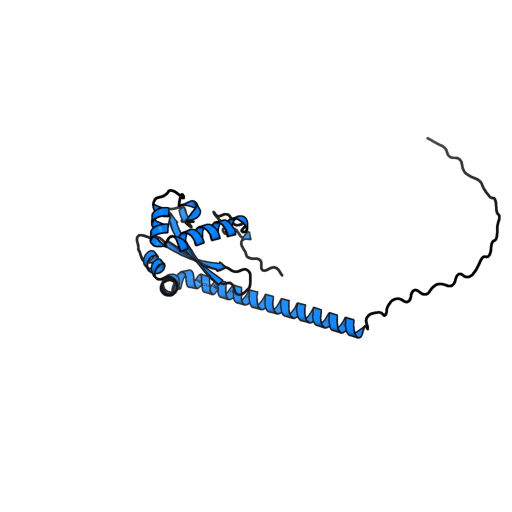.157 1.00 94.12 80 ILE A CA 1
ATOM 620 C C . ILE A 1 80 ? -11.503 -2.547 1.489 1.00 94.12 80 ILE A C 1
ATOM 622 O O . ILE A 1 80 ? -11.243 -3.751 1.515 1.00 94.12 80 ILE A O 1
ATOM 626 N N . LEU A 1 81 ? -11.552 -1.810 2.605 1.00 93.12 81 LEU A N 1
ATOM 627 C CA . LEU A 1 81 ? -11.237 -2.366 3.923 1.00 93.12 81 LEU A CA 1
ATOM 628 C C . LEU A 1 81 ? -12.179 -3.489 4.329 1.00 93.12 81 LEU A C 1
ATOM 630 O O . LEU A 1 81 ? -11.723 -4.497 4.849 1.00 93.12 81 LEU A O 1
ATOM 634 N N . LYS A 1 82 ? -13.471 -3.391 4.030 1.00 95.00 82 LYS A N 1
ATOM 635 C CA . LYS A 1 82 ? -14.431 -4.461 4.314 1.00 95.00 82 LYS A CA 1
ATOM 636 C C . LYS A 1 82 ? -14.047 -5.779 3.638 1.00 95.00 82 LYS A C 1
ATOM 638 O O . LYS A 1 82 ? -14.377 -6.841 4.159 1.00 95.00 82 LYS A O 1
ATOM 643 N N . LYS A 1 83 ? -13.359 -5.724 2.492 1.00 94.00 83 LYS A N 1
ATOM 644 C CA . LYS A 1 83 ? -12.857 -6.904 1.776 1.00 94.00 83 LYS A CA 1
ATOM 645 C C . LYS A 1 83 ? -11.492 -7.367 2.282 1.00 94.00 83 LYS A C 1
ATOM 647 O O . LYS A 1 83 ? -11.297 -8.571 2.407 1.00 94.00 83 LYS A O 1
ATOM 652 N N . VAL A 1 84 ? -10.564 -6.447 2.564 1.00 92.50 84 VAL A N 1
ATOM 653 C CA . VAL A 1 84 ? -9.176 -6.809 2.924 1.00 92.50 84 VAL A CA 1
ATOM 654 C C . VAL A 1 84 ? -8.941 -6.970 4.428 1.00 92.50 84 VAL A C 1
ATOM 656 O O . VAL A 1 84 ? -8.138 -7.804 4.832 1.00 92.50 84 VAL A O 1
ATOM 659 N N . SER A 1 85 ? -9.626 -6.187 5.260 1.00 91.38 85 SER A N 1
ATOM 660 C CA . SER A 1 85 ? -9.535 -6.205 6.723 1.00 91.38 85 SER A CA 1
ATOM 661 C C . SER A 1 85 ? -10.877 -5.813 7.369 1.00 91.38 85 SER A C 1
ATOM 663 O O . SER A 1 85 ? -11.092 -4.655 7.748 1.00 91.38 85 SER A O 1
ATOM 665 N N . PRO A 1 86 ? -11.814 -6.771 7.510 1.00 92.94 86 PRO A N 1
ATOM 666 C CA . PRO A 1 86 ? -13.165 -6.490 7.997 1.00 92.94 86 PRO A CA 1
ATOM 667 C C . PRO A 1 86 ? -13.223 -5.936 9.426 1.00 92.94 86 PRO A C 1
ATOM 669 O O . PRO A 1 86 ? -14.166 -5.224 9.760 1.00 92.94 86 PRO A O 1
ATOM 672 N N . LEU A 1 87 ? -12.251 -6.280 10.279 1.00 89.38 87 LEU A N 1
ATOM 673 C CA . LEU A 1 87 ? -12.185 -5.786 11.659 1.00 89.38 87 LEU A CA 1
ATOM 674 C C . LEU A 1 87 ? -11.876 -4.286 11.687 1.00 89.38 87 LEU A C 1
ATOM 676 O O . LEU A 1 87 ? -12.604 -3.524 12.315 1.00 89.38 87 LEU A O 1
ATOM 680 N N . GLU A 1 88 ? -10.877 -3.858 10.917 1.00 90.06 88 GLU A N 1
ATOM 681 C CA . GLU A 1 88 ? -10.521 -2.442 10.788 1.00 90.06 88 GLU A CA 1
ATOM 682 C C . GLU A 1 88 ? -11.650 -1.645 10.125 1.00 90.06 88 GLU A C 1
ATOM 684 O O . GLU A 1 88 ? -11.983 -0.545 10.553 1.00 90.06 88 GLU A O 1
ATOM 689 N N . ALA A 1 89 ? -12.320 -2.224 9.122 1.00 92.19 89 ALA A N 1
ATOM 690 C CA . ALA A 1 89 ? -13.468 -1.584 8.481 1.00 92.19 89 ALA A CA 1
ATOM 691 C C . ALA A 1 89 ? -14.597 -1.257 9.474 1.00 92.19 89 ALA A C 1
ATOM 693 O O . ALA A 1 89 ? -15.226 -0.206 9.363 1.00 92.19 89 ALA A O 1
ATOM 694 N N . LYS A 1 90 ? -14.842 -2.141 10.454 1.00 90.50 90 LYS A N 1
ATOM 695 C CA . LYS A 1 90 ? -15.813 -1.890 11.529 1.00 90.50 90 LYS A CA 1
ATOM 696 C C . LYS A 1 90 ? -15.352 -0.760 12.444 1.00 90.50 90 LYS A C 1
ATOM 698 O O . LYS A 1 90 ? -16.171 0.090 12.771 1.00 90.50 90 LYS A O 1
ATOM 703 N N . LEU A 1 91 ? -14.068 -0.734 12.802 1.00 85.94 91 LEU A N 1
ATOM 704 C CA . LEU A 1 91 ? -13.488 0.296 13.665 1.00 85.94 91 LEU A CA 1
ATOM 705 C C . LEU A 1 91 ? -13.616 1.696 13.052 1.00 85.94 91 LEU A C 1
ATOM 707 O O . LEU A 1 91 ? -14.033 2.629 13.719 1.00 85.94 91 LEU A O 1
ATOM 711 N N . ILE A 1 92 ? -13.332 1.839 11.756 1.00 87.12 92 ILE A N 1
ATOM 712 C CA . ILE A 1 92 ? -13.443 3.129 11.052 1.00 87.12 92 ILE A CA 1
ATOM 713 C C . ILE A 1 92 ? -14.896 3.595 10.888 1.00 87.12 92 ILE A C 1
ATOM 715 O O . ILE A 1 92 ? -15.145 4.780 10.686 1.00 87.12 92 ILE A O 1
ATOM 719 N N . LYS A 1 93 ? -15.867 2.678 10.957 1.00 87.31 93 LYS A N 1
ATOM 720 C CA . LYS A 1 93 ? -17.289 3.029 10.906 1.00 87.31 93 LYS A CA 1
ATOM 721 C C . LYS A 1 93 ? -17.804 3.580 12.241 1.00 87.31 93 LYS A C 1
ATOM 723 O O . LYS A 1 93 ? -18.893 4.150 12.265 1.00 87.31 93 LYS A O 1
ATOM 728 N N . ASP A 1 94 ? -17.058 3.401 13.329 1.00 87.81 94 ASP A N 1
ATOM 729 C CA . ASP A 1 94 ? -17.406 3.951 14.633 1.00 87.81 94 ASP A CA 1
ATOM 730 C C . ASP A 1 94 ? -17.310 5.491 14.602 1.00 87.81 94 ASP A C 1
ATOM 732 O O . ASP A 1 94 ? -16.219 6.025 14.397 1.00 87.81 94 ASP A O 1
ATOM 736 N N . PRO A 1 95 ? -18.417 6.231 14.814 1.00 83.88 95 PRO A N 1
ATOM 737 C CA . PRO A 1 95 ? -18.415 7.695 14.794 1.00 83.88 95 PRO A CA 1
ATOM 738 C C . PRO A 1 95 ? -17.523 8.333 15.866 1.00 83.88 95 PRO A C 1
ATOM 740 O O . PRO A 1 95 ? -17.129 9.490 15.724 1.00 83.88 95 PRO A O 1
ATOM 743 N N . THR A 1 96 ? -17.221 7.604 16.944 1.00 85.25 96 THR A N 1
ATOM 744 C CA . THR A 1 96 ? -16.325 8.076 18.010 1.00 85.25 96 THR A CA 1
ATOM 745 C C . THR A 1 96 ? -14.858 8.036 17.580 1.00 85.25 96 THR A C 1
ATOM 747 O O . THR A 1 96 ? -14.041 8.827 18.052 1.00 85.25 96 THR A O 1
ATOM 750 N N . MET A 1 97 ? -14.524 7.158 16.631 1.00 81.56 97 MET A N 1
ATOM 751 C CA . MET A 1 97 ? -13.191 7.004 16.069 1.00 81.56 97 MET A CA 1
ATOM 752 C C . MET A 1 97 ? -13.037 7.922 14.855 1.00 81.56 97 MET A C 1
ATOM 754 O O . MET A 1 97 ? -13.336 7.559 13.717 1.00 81.56 97 MET A O 1
ATOM 758 N N . GLN A 1 98 ? -12.524 9.131 15.076 1.00 83.19 98 GLN A N 1
ATOM 759 C CA . GLN A 1 98 ? -12.184 10.042 13.982 1.00 83.19 98 GLN A CA 1
ATOM 760 C C . GLN A 1 98 ? -10.918 9.553 13.253 1.00 83.19 98 GLN A C 1
ATOM 762 O O . GLN A 1 98 ? -9.805 10.002 13.516 1.00 83.19 98 GLN A O 1
ATOM 767 N N . CYS A 1 99 ? -11.081 8.597 12.339 1.00 85.81 99 CYS A N 1
ATOM 768 C CA . CYS A 1 99 ? -9.995 7.943 11.610 1.00 85.81 99 CYS A CA 1
ATOM 769 C C . CYS A 1 99 ? -9.894 8.425 10.156 1.00 85.81 99 CYS A C 1
ATOM 771 O O . CYS A 1 99 ? -10.894 8.566 9.457 1.00 85.81 99 CYS A O 1
ATOM 773 N N . LYS A 1 100 ? -8.667 8.564 9.646 1.00 86.75 100 LYS A N 1
ATOM 774 C CA . LYS A 1 100 ? -8.375 8.734 8.217 1.00 86.75 100 LYS A CA 1
ATOM 775 C C . LYS A 1 100 ? -7.449 7.636 7.734 1.00 86.75 100 LYS A C 1
ATOM 777 O O . LYS A 1 100 ? -6.373 7.423 8.284 1.00 86.75 100 LYS A O 1
ATOM 782 N N . ILE A 1 101 ? -7.831 6.975 6.653 1.00 88.38 101 ILE A N 1
ATOM 783 C CA . ILE A 1 101 ? -7.000 5.950 6.024 1.00 88.38 101 ILE A CA 1
ATOM 784 C C . ILE A 1 101 ? -6.234 6.571 4.869 1.00 88.38 101 ILE A C 1
ATOM 786 O O . ILE A 1 101 ? -6.763 7.401 4.130 1.00 88.38 101 ILE A O 1
ATOM 790 N N . ARG A 1 102 ? -4.979 6.154 4.712 1.00 89.31 102 ARG A N 1
ATOM 791 C CA . ARG A 1 102 ? -4.182 6.457 3.524 1.00 89.31 102 ARG A CA 1
ATOM 792 C C . ARG A 1 102 ? -3.589 5.182 2.963 1.00 89.31 102 ARG A C 1
ATOM 794 O O . ARG A 1 102 ? -2.992 4.397 3.703 1.00 89.31 102 ARG A O 1
ATOM 801 N N . PHE A 1 103 ? -3.708 5.005 1.660 1.00 89.75 103 PHE A N 1
ATOM 802 C CA . PHE A 1 103 ? -3.063 3.922 0.938 1.00 89.75 103 PHE A CA 1
ATOM 803 C C . PHE A 1 103 ? -1.656 4.366 0.526 1.00 89.75 103 PHE A C 1
ATOM 805 O O . PHE A 1 103 ? -1.392 5.523 0.200 1.00 89.75 103 PHE A O 1
ATOM 812 N N . ARG A 1 104 ? -0.707 3.440 0.578 1.00 87.88 104 ARG A N 1
ATOM 813 C CA . ARG A 1 104 ? 0.708 3.681 0.309 1.00 87.88 104 ARG A CA 1
ATOM 814 C C . ARG A 1 104 ? 1.244 2.572 -0.575 1.00 87.88 104 ARG A C 1
ATOM 816 O O . ARG A 1 104 ? 0.855 1.417 -0.441 1.00 87.88 104 ARG A O 1
ATOM 823 N N . PHE A 1 105 ? 2.180 2.929 -1.438 1.00 86.69 105 PHE A N 1
ATOM 824 C CA . PHE A 1 105 ? 2.967 1.955 -2.176 1.00 86.69 105 PHE A CA 1
ATOM 825 C C . PHE A 1 105 ? 4.087 1.405 -1.292 1.00 86.69 105 PHE A C 1
ATOM 827 O O . PHE A 1 105 ? 4.731 2.151 -0.555 1.00 86.69 105 PHE A O 1
ATOM 834 N N . ARG A 1 106 ? 4.322 0.101 -1.379 1.00 81.50 106 ARG A N 1
ATOM 835 C CA . ARG A 1 106 ? 5.399 -0.637 -0.723 1.00 81.50 106 ARG A CA 1
ATOM 836 C C . ARG A 1 106 ? 6.034 -1.583 -1.741 1.00 81.50 106 ARG A C 1
ATOM 838 O O . ARG A 1 106 ? 5.360 -2.059 -2.645 1.00 81.50 106 ARG A O 1
ATOM 845 N N . GLY A 1 107 ? 7.311 -1.900 -1.567 1.00 77.25 107 GLY A N 1
ATOM 846 C CA . GLY A 1 107 ? 8.035 -2.853 -2.409 1.00 77.25 107 GLY A CA 1
ATOM 847 C C . GLY A 1 107 ? 9.309 -2.245 -2.982 1.00 77.25 107 GLY A C 1
ATOM 848 O O . GLY A 1 107 ? 9.401 -1.033 -3.154 1.00 77.25 107 GLY A O 1
ATOM 849 N N . GLU A 1 108 ? 10.295 -3.100 -3.241 1.00 78.44 108 GLU A N 1
ATOM 850 C CA . GLU A 1 108 ? 11.603 -2.708 -3.789 1.00 78.44 108 GLU A CA 1
ATOM 851 C C . GLU A 1 108 ? 11.627 -2.766 -5.324 1.00 78.44 108 GLU A C 1
ATOM 853 O O . GLU A 1 108 ? 12.444 -2.110 -5.967 1.00 78.44 108 GLU A O 1
ATOM 858 N N . THR A 1 109 ? 10.706 -3.526 -5.919 1.00 81.25 109 THR A N 1
ATOM 859 C CA . THR A 1 109 ? 10.582 -3.735 -7.363 1.00 81.25 109 THR A CA 1
ATOM 860 C C . THR A 1 109 ? 9.175 -3.388 -7.848 1.00 81.25 109 THR A C 1
ATOM 862 O O . THR A 1 109 ? 8.215 -3.362 -7.079 1.00 81.25 109 THR A O 1
ATOM 865 N N . PHE A 1 110 ? 9.055 -3.071 -9.139 1.00 81.19 110 PHE A N 1
ATOM 866 C CA . PHE A 1 110 ? 7.772 -2.779 -9.779 1.00 81.19 110 PHE A CA 1
ATOM 867 C C . PHE A 1 110 ? 7.061 -4.082 -10.207 1.00 81.19 110 PHE A C 1
ATOM 869 O O . PHE A 1 110 ? 7.746 -4.978 -10.706 1.00 81.19 110 PHE A O 1
ATOM 876 N N . PRO A 1 111 ? 5.717 -4.178 -10.113 1.00 84.50 111 PRO A N 1
ATOM 877 C CA . PRO A 1 111 ? 4.783 -3.182 -9.577 1.00 84.50 111 PRO A CA 1
ATOM 878 C C . PRO A 1 111 ? 4.785 -3.125 -8.040 1.00 84.50 111 PRO A C 1
ATOM 880 O O . PRO A 1 111 ? 4.985 -4.150 -7.391 1.00 84.50 111 PRO A O 1
ATOM 883 N N . PRO A 1 112 ? 4.541 -1.945 -7.441 1.00 85.12 112 PRO A N 1
ATOM 884 C CA . PRO A 1 112 ? 4.481 -1.825 -5.992 1.00 85.12 112 PRO A CA 1
ATOM 885 C C . PRO A 1 112 ? 3.243 -2.530 -5.425 1.00 85.12 112 PRO A C 1
ATOM 887 O O . PRO A 1 112 ? 2.151 -2.467 -5.990 1.00 85.12 112 PRO A O 1
ATOM 890 N N . PHE A 1 113 ? 3.396 -3.120 -4.245 1.00 85.88 113 PHE A N 1
ATOM 891 C CA . PHE A 1 113 ? 2.284 -3.543 -3.402 1.00 85.88 113 PHE A CA 1
ATOM 892 C C . PHE A 1 113 ? 1.603 -2.328 -2.776 1.00 85.88 113 PHE A C 1
ATOM 894 O O . PHE A 1 113 ? 2.247 -1.324 -2.476 1.00 85.88 113 PHE A O 1
ATOM 901 N N . ILE A 1 114 ? 0.299 -2.426 -2.534 1.00 88.56 114 ILE A N 1
ATOM 902 C CA . ILE A 1 114 ? -0.459 -1.381 -1.848 1.00 88.56 114 ILE A CA 1
ATOM 903 C C . ILE A 1 114 ? -0.696 -1.828 -0.412 1.00 88.56 114 ILE A C 1
ATOM 905 O O . ILE A 1 114 ? -1.210 -2.915 -0.161 1.00 88.56 114 ILE A O 1
ATOM 909 N N . VAL A 1 115 ? -0.323 -0.975 0.530 1.00 89.19 115 VAL A N 1
ATOM 910 C CA . VAL A 1 115 ? -0.611 -1.125 1.958 1.00 89.19 115 VAL A CA 1
ATOM 911 C C . VAL A 1 115 ? -1.456 0.054 2.419 1.00 89.19 115 VAL A C 1
ATOM 913 O O . VAL A 1 115 ? -1.486 1.088 1.756 1.00 89.19 115 VAL A O 1
ATOM 916 N N . PHE A 1 116 ? -2.137 -0.063 3.553 1.00 89.62 116 PHE A N 1
ATOM 917 C CA . PHE A 1 116 ? -2.866 1.056 4.148 1.00 89.62 116 PHE A CA 1
ATOM 918 C C . PHE A 1 116 ? -2.302 1.398 5.527 1.00 89.62 116 PHE A C 1
ATOM 920 O O . PHE A 1 116 ? -1.765 0.540 6.225 1.00 89.62 116 PHE A O 1
ATOM 927 N N . LYS A 1 117 ? -2.415 2.672 5.903 1.00 88.06 117 LYS A N 1
ATOM 928 C CA . LYS A 1 117 ? -2.152 3.178 7.251 1.00 88.06 117 LYS A CA 1
ATOM 929 C C . LYS A 1 117 ? -3.399 3.892 7.760 1.00 88.06 117 LYS A C 1
ATOM 931 O O . LYS A 1 117 ? -4.000 4.669 7.017 1.00 88.06 117 LYS A O 1
ATOM 936 N N . ILE A 1 118 ? -3.752 3.639 9.015 1.00 86.81 118 ILE A N 1
ATOM 937 C CA . ILE A 1 118 ? -4.842 4.313 9.722 1.00 86.81 118 ILE A CA 1
ATOM 938 C C . ILE A 1 118 ? -4.224 5.434 10.559 1.00 86.81 118 ILE A C 1
ATOM 940 O O . ILE A 1 118 ? -3.256 5.216 11.284 1.00 86.81 118 ILE A O 1
ATOM 944 N N . PHE A 1 119 ? -4.752 6.641 10.411 1.00 85.12 119 PHE A N 1
ATOM 945 C CA . PHE A 1 119 ? -4.370 7.820 11.174 1.00 85.12 119 PHE A CA 1
ATOM 946 C C . PHE A 1 119 ? -5.546 8.228 12.046 1.00 85.12 119 PHE A C 1
ATOM 948 O O . PHE A 1 119 ? -6.677 8.257 11.565 1.00 85.12 119 PHE A O 1
ATOM 955 N N . LEU A 1 120 ? -5.277 8.584 13.294 1.00 83.44 120 LEU A N 1
ATOM 956 C CA . LEU A 1 120 ? -6.292 9.119 14.191 1.00 83.44 120 LEU A CA 1
ATOM 957 C C . LEU A 1 120 ? -6.253 10.643 14.125 1.00 83.44 120 LEU A C 1
ATOM 959 O O . LEU A 1 120 ? -5.179 11.249 14.069 1.00 83.44 120 LEU A O 1
ATOM 963 N N . HIS A 1 121 ? -7.423 11.264 14.100 1.00 82.75 121 HIS A N 1
ATOM 964 C CA . HIS A 1 121 ? -7.557 12.696 14.281 1.00 82.75 121 HIS A CA 1
ATOM 965 C C . HIS A 1 121 ? -7.181 13.045 15.723 1.00 82.75 121 HIS A C 1
ATOM 967 O O . HIS A 1 121 ? -7.547 12.346 16.663 1.00 82.75 121 HIS A O 1
ATOM 973 N N . THR A 1 122 ? -6.394 14.098 15.891 1.00 75.94 122 THR A N 1
ATOM 974 C CA . THR A 1 122 ? -6.025 14.654 17.191 1.00 75.94 122 THR A CA 1
ATOM 975 C C . THR A 1 122 ? -6.679 16.021 17.287 1.00 75.94 122 THR A C 1
ATOM 977 O O . THR A 1 122 ? -6.473 16.835 16.386 1.00 75.94 122 THR A O 1
ATOM 980 N N . ASP A 1 123 ? -7.462 16.251 18.342 1.00 69.25 123 ASP A N 1
ATOM 981 C CA . ASP A 1 123 ? -8.335 17.415 18.562 1.00 69.25 123 ASP A CA 1
ATOM 982 C C . ASP A 1 123 ? -7.640 18.768 18.304 1.00 69.25 123 ASP A C 1
ATOM 984 O O . ASP A 1 123 ? -7.100 19.402 19.204 1.00 69.25 123 ASP A O 1
ATOM 988 N N . GLY A 1 124 ? -7.627 19.213 17.042 1.00 66.81 124 GLY A N 1
ATOM 989 C CA . GLY A 1 124 ? -7.038 20.484 16.600 1.00 66.81 124 GLY A CA 1
ATOM 990 C C . GLY A 1 124 ? -5.623 20.419 16.003 1.00 66.81 124 GLY A C 1
ATOM 991 O O . GLY A 1 124 ? -5.179 21.405 15.420 1.00 66.81 124 GLY A O 1
ATOM 992 N N . HIS A 1 125 ? -4.927 19.278 16.061 1.00 67.31 125 HIS A N 1
ATOM 993 C CA . HIS A 1 125 ? -3.556 19.124 15.535 1.00 67.31 125 HIS A CA 1
ATOM 994 C C . HIS A 1 125 ? -3.465 18.306 14.232 1.00 67.31 125 HIS A C 1
ATOM 996 O O . HIS A 1 125 ? -2.370 18.024 13.743 1.00 67.31 125 HIS A O 1
ATOM 1002 N N . GLY A 1 126 ? -4.606 17.940 13.639 1.00 77.38 126 GLY A N 1
ATOM 1003 C CA . GLY A 1 126 ? -4.672 17.186 12.387 1.00 77.38 126 GLY A CA 1
ATOM 1004 C C . GLY A 1 126 ? -4.637 15.672 12.602 1.00 77.38 126 GLY A C 1
ATOM 1005 O O . GLY A 1 126 ? -5.169 15.163 13.582 1.00 77.38 126 GLY A O 1
ATOM 1006 N N . TYR A 1 127 ? -4.053 14.928 11.660 1.00 77.19 127 TYR A N 1
ATOM 1007 C CA . TYR A 1 127 ? -4.035 13.461 11.687 1.00 77.19 127 TYR A CA 1
ATOM 1008 C C . TYR A 1 127 ? -2.666 12.931 12.104 1.00 77.19 127 TYR A C 1
ATOM 1010 O O . TYR A 1 127 ? -1.666 13.222 11.445 1.00 77.19 127 TYR A O 1
ATOM 1018 N N . LYS A 1 128 ? -2.627 12.089 13.141 1.00 79.06 128 LYS A N 1
ATOM 1019 C CA . LYS A 1 128 ? -1.403 11.469 13.652 1.00 79.06 128 LYS A CA 1
ATOM 1020 C C . LYS A 1 128 ? -1.414 9.960 13.431 1.00 79.06 128 LYS A C 1
ATOM 1022 O O . LYS A 1 128 ? -2.413 9.279 13.666 1.00 79.06 128 LYS A O 1
ATOM 1027 N N . TYR A 1 129 ? -0.284 9.434 12.964 1.00 76.06 129 TYR A N 1
ATOM 1028 C CA . TYR A 1 129 ? -0.052 7.995 12.928 1.00 76.06 129 TYR A CA 1
ATOM 1029 C C . TYR A 1 129 ? 0.394 7.527 14.312 1.00 76.06 129 TYR A C 1
ATOM 1031 O O . TYR A 1 129 ? 1.350 8.062 14.874 1.00 76.06 129 TYR A O 1
ATOM 1039 N N . PHE A 1 130 ? -0.294 6.528 14.857 1.00 69.38 130 PHE A N 1
ATOM 1040 C CA . PHE A 1 130 ? 0.093 5.898 16.112 1.00 69.38 130 PHE A CA 1
ATOM 1041 C C . PHE A 1 130 ? 0.933 4.664 15.792 1.00 69.38 130 PHE A C 1
ATOM 1043 O O . PHE A 1 130 ? 0.421 3.634 15.360 1.00 69.38 130 PHE A O 1
ATOM 1050 N N . SER A 1 131 ? 2.248 4.778 15.977 1.00 71.19 131 SER A N 1
ATOM 1051 C CA . SER A 1 131 ? 3.135 3.620 15.921 1.00 71.19 131 SER A CA 1
ATOM 1052 C C . SER A 1 131 ? 3.041 2.856 17.236 1.00 71.19 131 SER A C 1
ATOM 1054 O O . SER A 1 131 ? 3.374 3.406 18.286 1.00 71.19 131 SER A O 1
ATOM 1056 N N . GLY A 1 132 ? 2.639 1.583 17.180 1.00 66.56 132 GLY A N 1
ATOM 1057 C CA . GLY A 1 132 ? 2.588 0.716 18.361 1.00 66.56 132 GLY A CA 1
ATOM 1058 C C . GLY A 1 132 ? 3.916 0.688 19.122 1.00 66.56 132 GLY A C 1
ATOM 1059 O O . GLY A 1 132 ? 3.909 0.719 20.342 1.00 66.56 132 GLY A O 1
ATOM 1060 N N . LYS A 1 133 ? 5.052 0.770 18.419 1.00 68.81 133 LYS A N 1
ATOM 1061 C CA . LYS A 1 133 ? 6.391 0.823 19.026 1.00 68.81 133 LYS A CA 1
ATOM 1062 C C . LYS A 1 133 ? 6.622 2.054 19.909 1.00 68.81 133 LYS A C 1
ATOM 1064 O O . L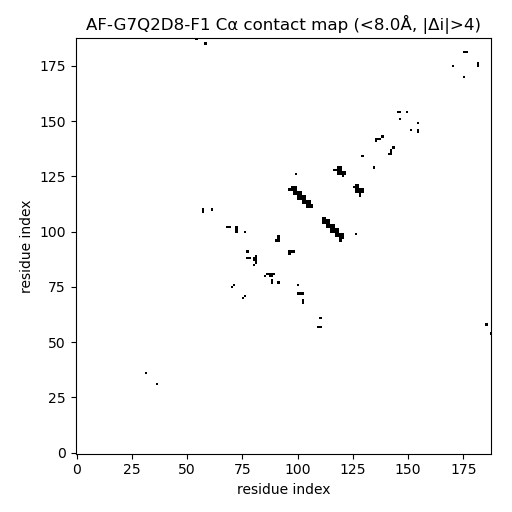YS A 1 133 ? 7.284 1.959 20.932 1.00 68.81 133 LYS A O 1
ATOM 1069 N N . ASN A 1 134 ? 6.085 3.205 19.507 1.00 67.81 134 ASN A N 1
ATOM 1070 C CA . ASN A 1 134 ? 6.313 4.475 20.205 1.00 67.81 134 ASN A CA 1
ATOM 1071 C C . ASN A 1 134 ? 5.286 4.711 21.318 1.00 67.81 134 ASN A C 1
ATOM 1073 O O . ASN A 1 134 ? 5.530 5.490 22.233 1.00 67.81 134 ASN A O 1
ATOM 1077 N N . VAL A 1 135 ? 4.113 4.089 21.194 1.00 68.81 135 VAL A N 1
ATOM 1078 C CA . VAL A 1 135 ? 2.961 4.314 22.075 1.00 68.81 135 VAL A CA 1
ATOM 1079 C C . VAL A 1 135 ? 2.890 3.250 23.167 1.00 68.81 135 VAL A C 1
ATOM 1081 O O . VAL A 1 135 ? 2.480 3.546 24.286 1.00 68.81 135 VAL A O 1
ATOM 1084 N N . LEU A 1 136 ? 3.295 2.018 22.859 1.00 72.69 136 LEU A N 1
ATOM 1085 C CA . LEU A 1 136 ? 3.174 0.887 23.764 1.00 72.69 136 LEU A CA 1
ATOM 1086 C C . LEU A 1 136 ? 4.513 0.622 24.448 1.00 72.69 136 LEU A C 1
ATOM 1088 O O . LEU A 1 136 ? 5.463 0.139 23.834 1.00 72.69 136 LEU A O 1
ATOM 1092 N N . MET A 1 137 ? 4.576 0.915 25.744 1.00 75.50 137 MET A N 1
ATOM 1093 C CA . MET A 1 137 ? 5.722 0.523 26.562 1.00 75.50 137 MET A CA 1
ATOM 1094 C C . MET A 1 137 ? 5.702 -0.999 26.768 1.00 75.50 137 MET A C 1
ATOM 1096 O O . MET A 1 137 ? 4.614 -1.535 26.996 1.00 75.50 137 MET A O 1
ATOM 1100 N N . PRO A 1 138 ? 6.853 -1.705 26.745 1.00 76.50 138 PRO A N 1
ATOM 1101 C CA . PRO A 1 138 ? 6.903 -3.171 26.850 1.00 76.50 138 PRO A CA 1
ATOM 1102 C C . PRO A 1 138 ? 6.193 -3.758 28.077 1.00 76.50 138 PRO A C 1
ATOM 1104 O O . PRO A 1 138 ? 5.729 -4.891 28.036 1.00 76.50 138 PRO A O 1
ATOM 1107 N N . SER A 1 139 ? 6.098 -2.983 29.158 1.00 78.56 139 SER A N 1
ATOM 1108 C CA . SER A 1 139 ? 5.435 -3.345 30.412 1.00 78.56 139 SER A CA 1
ATOM 1109 C C . SER A 1 139 ? 4.007 -2.803 30.549 1.00 78.56 139 SER A C 1
ATOM 1111 O O . SER A 1 139 ? 3.402 -2.951 31.608 1.00 78.56 139 SER A O 1
ATOM 1113 N N . SER A 1 140 ? 3.457 -2.152 29.520 1.00 87.75 140 SER A N 1
ATOM 1114 C CA . SER A 1 140 ? 2.092 -1.621 29.575 1.00 87.75 140 SER A CA 1
ATOM 1115 C C . SER A 1 140 ? 1.037 -2.722 29.447 1.00 87.75 140 SER A C 1
ATOM 1117 O O . SER A 1 140 ? 1.226 -3.711 28.737 1.00 87.75 140 SER A O 1
ATOM 1119 N N . GLU A 1 141 ? -0.114 -2.509 30.087 1.00 88.75 141 GLU A N 1
ATOM 1120 C CA . GLU A 1 141 ? -1.284 -3.392 29.985 1.00 88.75 141 GLU A CA 1
ATOM 1121 C C . GLU A 1 141 ? -1.711 -3.592 28.523 1.00 88.75 141 GLU A C 1
ATOM 1123 O O . GLU A 1 141 ? -1.979 -4.710 28.094 1.00 88.75 141 GLU A O 1
ATOM 1128 N N . ALA A 1 142 ? -1.610 -2.542 27.707 1.00 85.38 142 ALA A N 1
ATOM 1129 C CA . ALA A 1 142 ? -1.904 -2.609 26.282 1.00 85.38 142 ALA A CA 1
ATOM 1130 C C . ALA A 1 142 ? -0.997 -3.588 25.502 1.00 85.38 142 ALA A C 1
ATOM 1132 O O . ALA A 1 142 ? -1.454 -4.199 24.536 1.00 85.38 142 ALA A O 1
ATOM 1133 N N . VAL A 1 143 ? 0.266 -3.788 25.909 1.00 86.62 143 VAL A N 1
ATOM 1134 C CA . VAL A 1 143 ? 1.144 -4.820 25.315 1.00 86.62 143 VAL A CA 1
ATOM 1135 C C . VAL A 1 143 ? 0.696 -6.220 25.715 1.00 86.62 143 VAL A C 1
ATOM 1137 O O . VAL A 1 143 ? 0.668 -7.122 24.875 1.00 86.62 143 VAL A O 1
ATOM 1140 N N . VAL A 1 144 ? 0.324 -6.401 26.982 1.00 88.56 144 VAL A N 1
ATOM 1141 C CA . VAL A 1 144 ? -0.177 -7.681 27.496 1.00 88.56 144 VAL A CA 1
ATOM 1142 C C . VAL A 1 144 ? -1.466 -8.069 26.775 1.00 88.56 144 VAL A C 1
ATOM 1144 O O . VAL A 1 144 ? -1.598 -9.202 26.307 1.00 88.56 144 VAL A O 1
ATOM 1147 N N . ASP A 1 145 ? -2.383 -7.121 26.612 1.00 90.06 145 ASP A N 1
ATOM 1148 C CA . ASP A 1 145 ? -3.645 -7.335 25.913 1.00 90.06 145 ASP A CA 1
ATOM 1149 C C . ASP A 1 145 ? -3.438 -7.583 24.420 1.00 90.06 145 ASP A C 1
ATOM 1151 O O . ASP A 1 145 ? -4.047 -8.497 23.861 1.00 90.06 145 ASP A O 1
ATOM 1155 N N . ALA A 1 146 ? -2.518 -6.860 23.776 1.00 87.12 146 ALA A N 1
ATOM 1156 C CA . ALA A 1 146 ? -2.143 -7.132 22.392 1.00 87.12 146 ALA A CA 1
ATOM 1157 C C . ALA A 1 146 ? -1.570 -8.550 22.223 1.00 87.12 146 ALA A C 1
ATOM 1159 O O . ALA A 1 146 ? -1.936 -9.250 21.275 1.00 87.12 146 ALA A O 1
ATOM 1160 N N . CYS A 1 147 ? -0.717 -9.005 23.147 1.00 88.88 147 CYS A N 1
ATOM 1161 C CA . CYS A 1 147 ? -0.172 -10.361 23.130 1.00 88.88 147 CYS A CA 1
ATOM 1162 C C . CYS A 1 147 ? -1.279 -11.418 23.280 1.00 88.88 147 CYS A C 1
ATOM 1164 O O . CYS A 1 147 ? -1.325 -12.373 22.501 1.00 88.88 147 CYS A O 1
ATOM 1166 N N . LYS A 1 148 ? -2.227 -11.206 24.203 1.00 92.00 148 LYS A N 1
ATOM 1167 C CA . LYS A 1 148 ? -3.395 -12.085 24.386 1.00 92.00 148 LYS A CA 1
ATOM 1168 C C . LYS A 1 148 ? -4.296 -12.122 23.147 1.00 92.00 148 LYS A C 1
ATOM 1170 O O . LYS A 1 148 ? -4.686 -13.202 22.715 1.00 92.00 148 LYS A O 1
ATOM 1175 N N . LEU A 1 149 ? -4.595 -10.965 22.551 1.00 89.81 149 LEU A N 1
ATOM 1176 C CA . LEU A 1 149 ? -5.458 -10.850 21.368 1.00 89.81 149 LEU A CA 1
ATOM 1177 C C . LEU A 1 149 ? -4.829 -11.465 20.111 1.00 89.81 149 LEU A C 1
ATOM 1179 O O . LEU A 1 149 ? -5.520 -12.098 19.315 1.00 89.81 149 LEU A O 1
ATOM 1183 N N . MET A 1 150 ? -3.525 -11.265 19.901 1.00 88.44 150 MET A N 1
ATOM 1184 C CA . MET A 1 150 ? -2.822 -11.766 18.713 1.00 88.44 150 MET A CA 1
ATOM 1185 C C . MET A 1 150 ? -2.349 -13.217 18.850 1.00 88.44 150 MET A C 1
ATOM 1187 O O . MET A 1 150 ? -2.135 -13.885 17.832 1.00 88.44 150 MET A O 1
ATOM 1191 N N . GLY A 1 151 ? -2.161 -13.681 20.086 1.00 93.44 151 GLY A N 1
ATOM 1192 C CA . GLY A 1 151 ? -1.474 -14.918 20.432 1.00 93.44 151 GLY A CA 1
ATOM 1193 C C . GLY A 1 151 ? 0.049 -14.749 20.473 1.00 93.44 151 GLY A C 1
ATOM 1194 O O . GLY A 1 151 ? 0.649 -14.113 19.599 1.00 93.44 151 GLY A O 1
ATOM 1195 N N . GLU A 1 152 ? 0.686 -15.397 21.453 1.00 89.81 152 GLU A N 1
ATOM 1196 C CA . GLU A 1 152 ? 2.114 -15.241 21.781 1.00 89.81 152 GLU A CA 1
ATOM 1197 C C . GLU A 1 152 ? 3.037 -15.405 20.568 1.00 89.81 152 GLU A C 1
ATOM 1199 O O . GLU A 1 152 ? 3.878 -14.550 20.293 1.00 89.81 152 GLU A O 1
ATOM 1204 N N . ARG A 1 153 ? 2.854 -16.468 19.770 1.00 92.44 153 ARG A N 1
ATOM 1205 C CA . ARG A 1 153 ? 3.725 -16.736 18.610 1.00 92.44 153 ARG A CA 1
ATOM 1206 C C . ARG A 1 153 ? 3.689 -15.607 17.585 1.00 92.44 153 ARG A C 1
ATOM 1208 O O . ARG A 1 153 ? 4.726 -15.217 17.052 1.00 92.44 153 ARG A O 1
ATOM 1215 N N . LYS A 1 154 ? 2.487 -15.113 17.269 1.00 91.19 154 LYS A N 1
ATOM 1216 C CA . LYS A 1 154 ? 2.303 -14.064 16.261 1.00 91.19 154 LYS A CA 1
ATOM 1217 C C . LYS A 1 154 ? 2.839 -12.740 16.787 1.00 91.19 154 LYS A C 1
ATOM 1219 O O . LYS A 1 154 ? 3.534 -12.051 16.046 1.00 91.19 154 LYS A O 1
ATOM 1224 N N . PHE A 1 155 ? 2.551 -12.439 18.051 1.00 89.50 155 PHE A N 1
ATOM 1225 C CA . PHE A 1 155 ? 3.036 -11.249 18.730 1.00 89.50 155 PHE A CA 1
ATOM 1226 C C . PHE A 1 155 ? 4.572 -11.193 18.734 1.00 89.50 155 PHE A C 1
ATOM 1228 O O . PHE A 1 155 ? 5.152 -10.269 18.168 1.00 89.50 155 PHE A O 1
ATOM 1235 N N . HIS A 1 156 ? 5.243 -12.230 19.248 1.00 88.81 156 HIS A N 1
ATOM 1236 C CA . HIS A 1 156 ? 6.707 -12.278 19.291 1.00 88.81 156 HIS A CA 1
ATOM 1237 C C . HIS A 1 156 ? 7.347 -12.218 17.905 1.00 88.81 156 HIS A C 1
ATOM 1239 O O . HIS A 1 156 ? 8.334 -11.509 17.723 1.00 88.81 156 HIS A O 1
ATOM 1245 N N . ARG A 1 157 ? 6.775 -12.910 16.909 1.00 90.81 157 ARG A N 1
ATOM 1246 C CA . ARG A 1 157 ? 7.279 -12.840 15.532 1.00 90.81 157 ARG A CA 1
ATOM 1247 C C . ARG A 1 157 ? 7.269 -11.407 15.002 1.00 90.81 157 ARG A C 1
ATOM 1249 O O . ARG A 1 157 ? 8.268 -10.984 14.434 1.00 90.81 157 ARG A O 1
ATOM 1256 N N . ILE A 1 158 ? 6.172 -10.671 15.200 1.00 85.19 158 ILE A N 1
ATOM 1257 C CA . ILE A 1 158 ? 6.051 -9.277 14.745 1.00 85.19 158 ILE A CA 1
ATOM 1258 C C . ILE A 1 158 ? 7.115 -8.400 15.413 1.00 85.19 158 ILE A C 1
ATOM 1260 O O . ILE A 1 158 ? 7.785 -7.647 14.715 1.00 85.19 158 ILE A O 1
ATOM 1264 N N . ILE A 1 159 ? 7.315 -8.533 16.729 1.00 84.31 159 ILE A N 1
ATOM 1265 C CA . ILE A 1 159 ? 8.330 -7.757 17.463 1.00 84.31 159 ILE A CA 1
ATOM 1266 C C . ILE A 1 159 ? 9.744 -8.061 16.949 1.00 84.31 159 ILE A C 1
ATOM 1268 O O . ILE A 1 159 ? 10.513 -7.144 16.676 1.00 84.31 159 ILE A O 1
ATOM 1272 N N . VAL A 1 160 ? 10.083 -9.338 16.757 1.00 85.88 160 VAL A N 1
ATOM 1273 C CA . VAL A 1 160 ? 11.406 -9.747 16.253 1.00 85.88 160 VAL A CA 1
ATOM 1274 C C . VAL A 1 160 ? 11.639 -9.268 14.817 1.00 85.88 160 VAL A C 1
ATOM 1276 O O . VAL A 1 160 ? 12.739 -8.832 14.477 1.00 85.88 160 VAL A O 1
ATOM 1279 N N . GLU A 1 161 ? 10.622 -9.346 13.956 1.00 82.06 161 GLU A N 1
ATOM 1280 C CA . GLU A 1 161 ? 10.706 -8.841 12.584 1.00 82.06 161 GLU A CA 1
ATOM 1281 C C . GLU A 1 161 ? 10.871 -7.318 12.550 1.00 82.06 161 GLU A C 1
ATOM 1283 O O . GLU A 1 161 ? 11.704 -6.825 11.788 1.00 82.06 161 GLU A O 1
ATOM 1288 N N . ASP A 1 162 ? 10.142 -6.586 13.395 1.00 75.81 162 ASP A N 1
ATOM 1289 C CA . ASP A 1 162 ? 10.262 -5.132 13.512 1.00 75.81 162 ASP A CA 1
ATOM 1290 C C . ASP A 1 162 ? 11.670 -4.720 13.966 1.00 75.81 162 ASP A C 1
ATOM 1292 O O . ASP A 1 162 ? 12.316 -3.911 13.300 1.00 75.81 162 ASP A O 1
ATOM 1296 N N . GLU A 1 163 ? 12.213 -5.362 15.006 1.00 77.19 163 GLU A N 1
ATOM 1297 C CA . GLU A 1 163 ? 13.588 -5.138 15.480 1.00 77.19 163 GLU A CA 1
ATOM 1298 C C . GLU A 1 163 ? 14.658 -5.518 14.447 1.00 77.19 163 GLU A C 1
ATOM 1300 O O . GLU A 1 163 ? 15.730 -4.922 14.404 1.00 77.19 163 GLU A O 1
ATOM 1305 N N . ARG A 1 164 ? 14.393 -6.488 13.567 1.00 74.81 164 ARG A N 1
ATOM 1306 C CA . ARG A 1 164 ? 15.325 -6.853 12.486 1.00 74.81 164 ARG A CA 1
ATOM 1307 C C . ARG A 1 164 ? 15.306 -5.847 11.334 1.00 74.81 164 ARG A C 1
ATOM 1309 O O . ARG A 1 164 ? 16.334 -5.647 10.677 1.00 74.81 164 ARG A O 1
ATOM 1316 N N . ILE A 1 165 ? 14.137 -5.287 11.029 1.00 67.06 165 ILE A N 1
ATOM 1317 C CA . ILE A 1 165 ? 13.931 -4.359 9.910 1.00 67.06 165 ILE A CA 1
ATOM 1318 C C . ILE A 1 165 ? 14.372 -2.947 10.303 1.00 67.06 165 ILE A C 1
ATOM 1320 O O . ILE A 1 165 ? 15.033 -2.283 9.504 1.00 67.06 165 ILE A O 1
ATOM 1324 N N . PHE A 1 166 ? 14.086 -2.529 11.537 1.00 62.16 166 PHE A N 1
ATOM 1325 C CA . PHE A 1 166 ? 14.324 -1.176 12.035 1.00 62.16 166 PHE A CA 1
ATOM 1326 C C . PHE A 1 166 ? 15.774 -0.676 11.849 1.00 62.16 166 PHE A C 1
ATOM 1328 O O . PHE A 1 166 ? 15.943 0.404 11.287 1.00 62.16 166 PHE A O 1
ATOM 1335 N N . PRO A 1 167 ? 16.839 -1.442 12.172 1.00 58.03 167 PRO A N 1
ATOM 1336 C CA . PRO A 1 167 ? 18.221 -1.002 11.965 1.00 58.03 167 PRO A CA 1
ATOM 1337 C C . PRO A 1 167 ? 18.610 -0.872 10.487 1.00 58.03 167 PRO A C 1
ATOM 1339 O O . PRO A 1 167 ? 19.578 -0.190 10.158 1.00 58.03 167 PRO A O 1
ATOM 1342 N N . LYS A 1 168 ? 17.898 -1.563 9.585 1.00 54.66 168 LYS A N 1
ATOM 1343 C CA . LYS A 1 168 ? 18.198 -1.600 8.144 1.00 54.66 168 LYS A CA 1
ATOM 1344 C C . LYS A 1 168 ? 17.464 -0.513 7.367 1.00 54.66 168 LYS A C 1
ATOM 1346 O O . LYS A 1 168 ? 17.920 -0.112 6.298 1.00 54.66 168 LYS A O 1
ATOM 1351 N N . SER A 1 169 ? 16.335 -0.040 7.882 1.00 52.97 169 SER A N 1
ATOM 1352 C CA . SER A 1 169 ? 15.564 1.050 7.297 1.00 52.97 169 SER A CA 1
ATOM 1353 C C . SER A 1 169 ? 15.978 2.382 7.917 1.00 52.97 169 SER A C 1
ATOM 1355 O O . SER A 1 169 ? 15.684 2.648 9.075 1.00 52.97 169 SER A O 1
ATOM 1357 N N . LYS A 1 170 ? 16.606 3.264 7.133 1.00 48.31 170 LYS A N 1
ATOM 1358 C CA . LYS A 1 170 ? 16.859 4.665 7.514 1.00 48.31 170 LYS A CA 1
ATOM 1359 C C . LYS A 1 170 ? 15.569 5.499 7.409 1.00 48.31 170 LYS A C 1
ATOM 1361 O O . LYS A 1 170 ? 15.520 6.460 6.651 1.00 48.31 170 LYS A O 1
ATOM 1366 N N . VAL A 1 171 ? 14.504 5.067 8.082 1.00 50.62 171 VAL A N 1
ATOM 1367 C CA . VAL A 1 171 ? 13.212 5.764 8.138 1.00 50.62 171 VAL A CA 1
ATOM 1368 C C . VAL A 1 171 ? 12.727 5.685 9.577 1.00 50.62 171 VAL A C 1
ATOM 1370 O O . VAL A 1 171 ? 12.340 4.621 10.060 1.00 50.62 171 VAL A O 1
ATOM 1373 N N . THR A 1 172 ? 12.816 6.821 10.255 1.00 45.16 172 THR A N 1
ATOM 1374 C CA . THR A 1 172 ? 12.654 6.972 11.698 1.00 45.16 172 THR A CA 1
ATOM 1375 C C . THR A 1 172 ? 11.623 8.081 11.883 1.00 45.16 172 THR A C 1
ATOM 1377 O O . THR A 1 172 ? 11.970 9.254 11.851 1.00 45.16 172 THR A O 1
ATOM 1380 N N . ASP A 1 173 ? 10.351 7.688 11.970 1.00 41.62 173 ASP A N 1
ATOM 1381 C CA . ASP A 1 173 ? 9.146 8.540 12.006 1.00 41.62 173 ASP A CA 1
ATOM 1382 C C . ASP A 1 173 ? 9.329 9.835 12.836 1.00 41.62 173 ASP A C 1
ATOM 1384 O O . ASP A 1 173 ? 9.929 9.797 13.911 1.00 41.62 173 ASP A O 1
ATOM 1388 N N . ILE A 1 174 ? 8.864 11.006 12.371 1.00 30.80 174 ILE A N 1
ATOM 1389 C CA . ILE A 1 174 ? 7.560 11.598 12.769 1.00 30.80 174 ILE A CA 1
ATOM 1390 C C . ILE A 1 174 ? 6.887 12.438 11.639 1.00 30.80 174 ILE A C 1
ATOM 1392 O O . ILE A 1 174 ? 5.732 12.837 11.794 1.00 30.80 174 ILE A O 1
ATOM 1396 N N . MET A 1 175 ? 7.520 12.698 10.480 1.00 45.31 175 MET A N 1
ATOM 1397 C CA . MET A 1 175 ? 6.946 13.544 9.398 1.00 45.31 175 MET A CA 1
ATOM 1398 C C . MET A 1 175 ? 7.278 13.085 7.959 1.00 45.31 175 MET A C 1
ATOM 1400 O O . MET A 1 175 ? 7.233 13.892 7.035 1.00 45.31 175 MET A O 1
ATOM 1404 N N . ASP A 1 176 ? 7.568 11.804 7.721 1.00 43.34 176 ASP A N 1
ATOM 1405 C CA . ASP A 1 176 ? 8.327 11.360 6.528 1.00 43.34 176 ASP A CA 1
ATOM 1406 C C . ASP A 1 176 ? 7.545 11.307 5.195 1.00 43.34 176 ASP A C 1
ATOM 1408 O O . ASP A 1 176 ? 7.827 10.483 4.327 1.00 43.34 176 ASP A O 1
ATOM 1412 N N . VAL A 1 177 ? 6.522 12.156 5.032 1.00 42.00 177 VAL A N 1
ATOM 1413 C CA . VAL A 1 177 ? 6.518 13.061 3.877 1.00 42.00 177 VAL A CA 1
ATOM 1414 C C . VAL A 1 177 ? 5.598 14.264 4.060 1.00 42.00 177 VAL A C 1
ATOM 1416 O O . VAL A 1 177 ? 4.370 14.136 3.996 1.00 42.00 177 VAL A O 1
ATOM 1419 N N . VAL A 1 178 ? 6.207 15.437 4.234 1.00 38.59 178 VAL A N 1
ATOM 1420 C CA . VAL A 1 178 ? 5.547 16.757 4.276 1.00 38.59 178 VAL A CA 1
ATOM 1421 C C . VAL A 1 178 ? 6.135 17.717 3.230 1.00 38.59 178 VAL A C 1
ATOM 1423 O O . VAL A 1 178 ? 5.482 18.693 2.864 1.00 38.59 178 VAL A O 1
ATOM 1426 N N . THR A 1 179 ? 7.310 17.427 2.664 1.00 41.56 179 THR A N 1
ATOM 1427 C CA . THR A 1 179 ? 8.071 18.353 1.809 1.00 41.56 179 THR A CA 1
ATOM 1428 C C . THR A 1 179 ? 8.355 17.767 0.421 1.00 41.56 179 THR A C 1
ATOM 1430 O O . THR A 1 179 ? 8.330 16.562 0.198 1.00 41.56 179 THR A O 1
ATOM 1433 N N . MET A 1 180 ? 8.645 18.629 -0.562 1.00 38.53 180 MET A N 1
ATOM 1434 C CA . MET A 1 180 ? 8.819 18.257 -1.984 1.00 38.53 180 MET A CA 1
ATOM 1435 C C . MET A 1 180 ? 9.911 17.200 -2.266 1.00 38.53 180 MET A C 1
ATOM 1437 O O . MET A 1 180 ? 9.983 16.683 -3.379 1.00 38.53 180 MET A O 1
ATOM 1441 N N . GLN A 1 181 ? 10.753 16.868 -1.285 1.00 36.69 181 GLN A N 1
ATOM 1442 C CA . GLN A 1 181 ? 11.853 15.903 -1.398 1.00 36.69 181 GLN A CA 1
ATOM 1443 C C . GLN A 1 181 ? 11.420 14.438 -1.284 1.00 36.69 181 GLN A C 1
ATOM 1445 O O . GLN A 1 181 ? 12.171 13.547 -1.665 1.00 36.69 181 GLN A O 1
ATOM 1450 N N . ASP A 1 182 ? 10.194 14.184 -0.847 1.00 38.78 182 ASP A N 1
ATOM 1451 C CA . ASP A 1 182 ? 9.648 12.833 -0.731 1.00 38.78 182 ASP A CA 1
ATOM 1452 C C . ASP A 1 182 ? 8.999 12.316 -2.024 1.00 38.78 182 ASP A C 1
ATOM 1454 O O . ASP A 1 182 ? 8.378 11.247 -2.082 1.00 38.78 182 ASP A O 1
ATOM 1458 N N . TYR A 1 183 ? 9.131 13.090 -3.102 1.00 41.22 183 TYR A N 1
ATOM 1459 C CA . TYR A 1 183 ? 8.937 12.573 -4.441 1.00 41.22 183 TYR A CA 1
ATOM 1460 C C . TYR A 1 183 ? 9.925 11.427 -4.656 1.00 41.22 183 TYR A C 1
ATOM 1462 O O . TYR A 1 183 ? 11.127 11.645 -4.781 1.00 41.22 183 TYR A O 1
ATOM 1470 N N . ILE A 1 184 ? 9.407 10.200 -4.767 1.00 45.62 184 ILE A N 1
ATOM 1471 C CA . ILE A 1 184 ? 10.142 9.094 -5.381 1.00 45.62 184 ILE A CA 1
ATOM 1472 C C . ILE A 1 184 ? 10.540 9.566 -6.781 1.00 45.62 184 ILE A C 1
ATOM 1474 O O . ILE A 1 184 ? 9.745 9.544 -7.726 1.00 45.62 184 ILE A O 1
ATOM 1478 N N . GLN A 1 185 ? 11.776 10.034 -6.912 1.00 42.84 185 GLN A N 1
ATOM 1479 C CA . GLN A 1 185 ? 12.380 10.290 -8.198 1.00 42.84 185 GLN A CA 1
ATOM 1480 C C . GLN A 1 185 ? 12.809 8.927 -8.717 1.00 42.84 185 GLN A C 1
ATOM 1482 O O .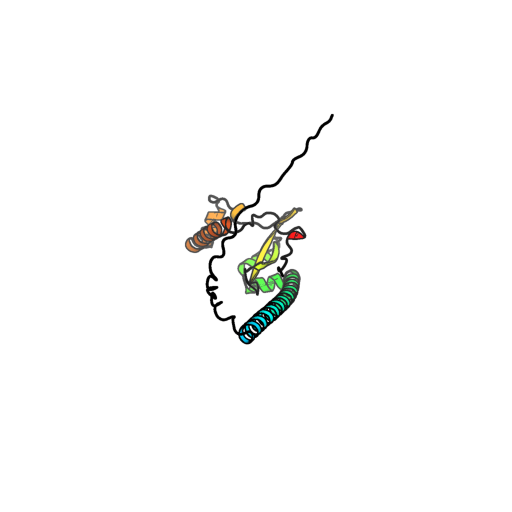 GLN A 1 185 ? 13.812 8.358 -8.288 1.00 42.84 185 GLN A O 1
ATOM 1487 N N . VAL A 1 186 ? 11.991 8.366 -9.606 1.00 39.31 186 VAL A N 1
ATOM 1488 C CA . VAL A 1 186 ? 12.366 7.179 -10.371 1.00 39.31 186 VAL A CA 1
ATOM 1489 C C . VAL A 1 186 ? 13.630 7.554 -11.144 1.00 39.31 186 VAL A C 1
ATOM 1491 O O . VAL A 1 186 ? 13.546 8.286 -12.135 1.00 39.31 186 VAL A O 1
ATOM 1494 N N . ARG A 1 187 ? 14.792 7.128 -10.630 1.00 38.50 187 ARG A N 1
ATOM 1495 C CA . ARG A 1 187 ? 16.098 7.375 -11.249 1.00 38.50 187 ARG A CA 1
ATOM 1496 C C . ARG A 1 187 ? 16.054 6.914 -12.707 1.00 38.50 187 ARG A C 1
ATOM 1498 O O . ARG A 1 187 ? 15.461 5.878 -13.015 1.00 38.50 187 ARG A O 1
ATOM 1505 N N . ASN A 1 188 ? 16.606 7.758 -13.578 1.00 34.78 188 ASN A N 1
ATOM 1506 C CA . ASN A 1 188 ? 16.811 7.467 -14.995 1.00 34.78 188 ASN A CA 1
ATOM 1507 C C . ASN A 1 188 ? 17.853 6.367 -15.172 1.00 34.78 188 ASN A C 1
ATOM 1509 O O . ASN A 1 188 ? 18.824 6.367 -14.383 1.00 34.78 188 ASN A O 1
#

Radius of gyration: 35.41 Å; Cα contacts (8 Å, |Δi|>4): 94; chains: 1; bounding box: 104×60×67 Å

Sequence (188 aa):
MNRSSNVPGKGILKSGTKSLGKVRRVRFANAPNSRSLLSMLKDISAQIIQRAWLSHTNKMIFRLLKHAICAAEFCVTHEILKKVSPLEAKLIKDPTMQCKIRFRFRGETFPPFIVFKIFLHTDGHGYKYFSGKNVLMPSSEAVVDACKLMGERKFHRIIVEDERIFPKSKVTDIMDVVTMQDYIQVRN

Mean predicted aligned error: 15.75 Å

Secondary structure (DSSP, 8-state):
------------------------------PPPHHHHHHHHHHHHHHHHHHHHHHHHHHHHHHHHHHHHHHHHHHTHHHHHHHH-HHHHHHHT-TT--EEEEEEEE-SSSSPEEEEEEEEEETTTEEEE--HHHH--TTSHHHHHHHHHH-HHHHHHHHHHHHHHTTT----SS-SSSSGGGS-----

pLDDT: mean 73.4, std 21.62, range [29.62, 97.75]

Organism: Macaca fascicularis (NCBI:txid9541)